Protein AF-A0A179D6C8-F1 (afdb_monomer_lite)

Secondary structure (DSSP, 8-state):
-------------THHHHTTS-S---------TT-EEEEEETTTTEEEEEETTEEEEEEE-B-BS-TTS---STTS-PPP-EEEEEEEEEEETTTEEEEEE--S-HHHHHHHHHTT-S-HHHHHHHHHHHHTT----STT----EEE-S--EEETTTEEEE--BSS-EE--HHHHHHHHHH--TT-EEEEE-TTS-HHHHHHTTS--EE-SSSEEEEEEEEEEGGGTEEEEEEEEEETTS-EEEEEEEEETTT--EEEEEEESS-SSS--TTSEEEESSTT-TTHHHHHHHHHHHHGGG-HHHHHHHHHHHHTTTTT---

InterPro domains:
  IPR005490 L,D-transpeptidase catalytic domain [PF03734] (35-190)
  IPR005490 L,D-transpeptidase catalytic domain [PS52029] (36-191)
  IPR005490 L,D-transpeptidase catalytic domain [cd16913] (37-191)
  IPR038063 L,D-transpeptidase catalytic domain-like [G3DSA:2.40.440.10] (35-202)
  IPR038063 L,D-transpeptidase catalytic domain-like [SSF141523] (34-191)

Organism: NCBI:txid999894

Radius of gyration: 20.94 Å; chains: 1; bounding box: 50×59×67 Å

Sequence (320 aa):
MLKIFKGFFRLFSLAGIIFLFLGGFSFPFQTRKDDKWIVIEKASKTLTLYQQGKEIASFPCSFGLNPLISKSKKGDLATPEGLYKVRYKRPSRKYYLFVGLDYPNLKDIRKAFWEGRLTEEEYQQYLEAYKAGRSLDGPLGNGIGIHGGGLYRKGKSRLVRNWTHGCIALADRDMESVYRFVEPGTPVLIYNRNRSFFEIMSELVVPDFLKEDGWQARLNLFLSEYQLDLKILLSAKRNGARAIEVVGIESFSGRPLFYVRDLNGNGALEPLDRFYSRLGGFPGGYPFLQRLVLDEVPKEVLNLIQKEDFRMALKDGAHY

Foldseek 3Di:
DDDDDDDDDDDDPCVVVVVQLPDDFDDPDQFDQLAKAWEAELAQQKIFIDGRLDTDDMFHKAFFQPSPDAQQWPQPSAAHAEKWWFLAKDQDPQFRIKTFILPPELQSLQVCVLLVVDDPVRSVVQVVCNVVSHHDCDGSGGRATETEPDFDADPPDRGDHHDGSHHIYGHNVVVVVVRVSDDGGHMYGYAYLPAQPLVNVSRHFRWDDDPAQKTKTWFWDQQPVQQKIKIKIWMDHNVQWIKIKIWIANSPPRHTAWIWIDRRSRQDQDPPIDIDGPPPPPDDPSVVVSCSCVVRCVSRVVVSVVVRVVVVVVPVPDDD

pLDDT: mean 81.78, std 19.47, range [26.88, 98.75]

Structure (mmCIF, N/CA/C/O backbone):
data_AF-A0A179D6C8-F1
#
_entry.id   AF-A0A179D6C8-F1
#
loop_
_atom_site.group_PDB
_atom_site.id
_atom_site.type_symbol
_atom_site.label_atom_id
_atom_site.label_alt_id
_atom_site.label_comp_id
_atom_site.label_asym_id
_atom_site.label_entity_id
_atom_site.label_seq_id
_atom_site.pdbx_PDB_ins_code
_atom_site.Cartn_x
_atom_site.Cartn_y
_atom_site.Cartn_z
_atom_site.occupancy
_atom_site.B_iso_or_equiv
_atom_site.auth_seq_id
_atom_site.auth_comp_id
_atom_site.auth_asym_id
_atom_site.auth_atom_id
_atom_site.pdbx_PDB_model_num
ATOM 1 N N . MET A 1 1 ? -33.290 -3.921 36.054 1.00 36.62 1 MET A N 1
ATOM 2 C CA . MET A 1 1 ? -32.034 -4.058 36.822 1.00 36.62 1 MET A CA 1
ATOM 3 C C . MET A 1 1 ? -31.258 -2.751 36.674 1.00 36.62 1 MET A C 1
ATOM 5 O O . MET A 1 1 ? -30.413 -2.603 35.805 1.00 36.62 1 MET A O 1
ATOM 9 N N . LEU A 1 2 ? -31.720 -1.745 37.419 1.00 34.75 2 LEU A N 1
ATOM 10 C CA . LEU A 1 2 ? -31.463 -0.316 37.243 1.00 34.75 2 LEU A CA 1
ATOM 11 C C . LEU A 1 2 ? -30.852 0.208 38.554 1.00 34.75 2 LEU A C 1
ATOM 13 O O . LEU A 1 2 ? -31.346 -0.167 39.615 1.00 34.75 2 LEU A O 1
ATOM 17 N N . LYS A 1 3 ? -29.879 1.124 38.445 1.00 32.78 3 LYS A N 1
ATOM 18 C CA . LYS A 1 3 ? -29.085 1.801 39.499 1.00 32.78 3 LYS A CA 1
ATOM 19 C C . LYS A 1 3 ? -27.856 1.025 39.993 1.00 32.78 3 LYS A C 1
ATOM 21 O O . LYS A 1 3 ? -27.987 -0.006 40.631 1.00 32.78 3 LYS A O 1
ATOM 26 N N . ILE A 1 4 ? -26.671 1.593 39.753 1.00 33.69 4 ILE A N 1
ATOM 27 C CA . ILE A 1 4 ? -25.753 2.213 40.734 1.00 33.69 4 ILE A CA 1
ATOM 28 C C . ILE A 1 4 ? -24.491 2.623 39.947 1.00 33.69 4 ILE A C 1
ATOM 30 O O . ILE A 1 4 ? -23.862 1.777 39.330 1.00 33.69 4 ILE A O 1
ATOM 34 N N . PHE A 1 5 ? -24.177 3.922 39.903 1.00 31.97 5 PHE A N 1
ATOM 35 C CA . PHE A 1 5 ? -22.866 4.505 40.246 1.00 31.97 5 PHE A CA 1
ATOM 36 C C . PHE A 1 5 ? -22.871 6.003 39.908 1.00 31.97 5 PHE A C 1
ATOM 38 O O . PHE A 1 5 ? -22.657 6.437 38.778 1.00 31.97 5 PHE A O 1
ATOM 45 N N . LYS A 1 6 ? -23.154 6.801 40.943 1.00 28.75 6 LYS A N 1
ATOM 46 C CA . LYS A 1 6 ? -22.733 8.198 41.036 1.00 28.75 6 LYS A CA 1
ATOM 47 C C . LYS A 1 6 ? -21.237 8.209 41.364 1.00 28.75 6 LYS A C 1
ATOM 49 O O . LYS A 1 6 ? -20.825 7.510 42.281 1.00 28.75 6 LYS A O 1
ATOM 54 N N . GLY A 1 7 ? -20.491 9.075 40.682 1.00 31.06 7 GLY A N 1
ATOM 55 C CA . GLY A 1 7 ? -19.217 9.615 41.159 1.00 31.06 7 GLY A CA 1
ATOM 56 C C . GLY A 1 7 ? -17.970 8.838 40.749 1.00 31.06 7 GLY A C 1
ATOM 57 O O . GLY A 1 7 ? -17.635 7.849 41.376 1.00 31.06 7 GLY A O 1
ATOM 58 N N . PHE A 1 8 ? -17.263 9.343 39.733 1.00 31.61 8 PHE A N 1
ATOM 59 C CA . PHE A 1 8 ? -15.832 9.685 39.802 1.00 31.61 8 PHE A CA 1
ATOM 60 C C . PHE A 1 8 ? -15.449 10.426 38.505 1.00 31.61 8 PHE A C 1
ATOM 62 O O . PHE A 1 8 ? -14.820 9.892 37.596 1.00 31.61 8 PHE A O 1
ATOM 69 N N . PHE A 1 9 ? -15.877 11.688 38.392 1.00 36.41 9 PHE A N 1
ATOM 70 C CA . PHE A 1 9 ? -15.303 12.624 37.425 1.00 36.41 9 PHE A CA 1
ATOM 71 C C . PHE A 1 9 ? -13.970 13.104 38.012 1.00 36.41 9 PHE A C 1
ATOM 73 O O . PHE A 1 9 ? -13.938 14.010 38.840 1.00 36.41 9 PHE A O 1
ATOM 80 N N . ARG A 1 10 ? -12.859 12.474 37.624 1.00 30.80 10 ARG A N 1
ATOM 81 C CA . ARG A 1 10 ? -11.549 13.129 37.698 1.00 30.80 10 ARG A CA 1
ATOM 82 C C . ARG A 1 10 ? -11.275 13.724 36.327 1.00 30.80 10 ARG A C 1
ATOM 84 O O . ARG A 1 10 ? -11.384 13.019 35.329 1.00 30.80 10 ARG A O 1
ATOM 91 N N . LEU A 1 11 ? -11.002 15.030 36.308 1.00 34.84 11 LEU A N 1
ATOM 92 C CA . LEU A 1 11 ? -10.638 15.812 35.131 1.00 34.84 11 LEU A CA 1
ATOM 93 C C . LEU A 1 11 ? -9.599 15.050 34.297 1.00 34.84 11 LEU A C 1
ATOM 95 O O . LEU A 1 11 ? -8.413 15.036 34.617 1.00 34.84 11 LEU A O 1
ATOM 99 N N . PHE A 1 12 ? -10.043 14.423 33.213 1.00 38.44 12 PHE A N 1
ATOM 100 C CA . PHE A 1 12 ? -9.147 14.043 32.135 1.00 38.44 12 PHE A CA 1
ATOM 101 C C . PHE A 1 12 ? -8.698 15.341 31.471 1.00 38.44 12 PHE A C 1
ATOM 103 O O . PHE A 1 12 ? -9.524 16.215 31.218 1.00 38.44 12 PHE A O 1
ATOM 110 N N . SER A 1 13 ? -7.401 15.493 31.210 1.00 37.12 13 SER A N 1
ATOM 111 C CA . SER A 1 13 ? -6.868 16.619 30.445 1.00 37.12 13 SER A CA 1
ATOM 112 C C . SER A 1 13 ? -7.566 16.666 29.076 1.00 37.12 13 SER A C 1
ATOM 114 O O . SER A 1 13 ? -7.188 15.943 28.152 1.00 37.12 13 SER A O 1
ATOM 116 N N . LEU A 1 14 ? -8.610 17.492 28.971 1.00 37.09 14 LEU A N 1
ATOM 117 C CA . LEU A 1 14 ? -9.513 17.636 27.824 1.00 37.09 14 LEU A CA 1
ATOM 118 C C . LEU A 1 14 ? -8.777 18.033 26.527 1.00 37.09 14 LEU A C 1
ATOM 120 O O . LEU A 1 14 ? -9.319 17.865 25.439 1.00 37.09 14 LEU A O 1
ATOM 124 N N . ALA A 1 15 ? -7.534 18.510 26.629 1.00 41.12 15 ALA A N 1
ATOM 125 C CA . ALA A 1 15 ? -6.744 19.035 25.519 1.00 41.12 15 ALA A CA 1
ATOM 126 C C . ALA A 1 15 ? -6.507 18.033 24.370 1.00 41.12 15 ALA A C 1
ATOM 128 O O . ALA A 1 15 ? -6.552 18.430 23.211 1.00 41.12 15 ALA A O 1
ATOM 129 N N . GLY A 1 16 ? -6.308 16.739 24.660 1.00 42.16 16 GLY A N 1
ATOM 130 C CA . GLY A 1 16 ? -6.098 15.723 23.613 1.00 42.16 16 GLY A CA 1
ATOM 131 C C . GLY A 1 16 ? -7.390 15.269 22.922 1.00 42.16 16 GLY A C 1
ATOM 132 O O . GLY A 1 16 ? -7.389 14.939 21.741 1.00 42.16 16 GLY A O 1
ATOM 133 N N . ILE A 1 17 ? -8.512 15.303 23.645 1.00 46.41 17 ILE A N 1
ATOM 134 C CA . ILE A 1 17 ? -9.814 14.839 23.151 1.00 46.41 17 ILE A CA 1
ATOM 135 C C . ILE A 1 17 ? -10.451 15.911 22.259 1.00 46.41 17 ILE A C 1
ATOM 137 O O . ILE A 1 17 ? -10.989 15.580 21.210 1.00 46.41 17 ILE A O 1
ATOM 141 N N . ILE A 1 18 ? -10.337 17.198 22.611 1.00 45.59 18 ILE A N 1
ATOM 142 C CA . ILE A 1 18 ? -11.003 18.301 21.892 1.00 45.59 18 ILE A CA 1
ATOM 143 C C . ILE A 1 18 ? -10.597 18.383 20.406 1.00 45.59 18 ILE A C 1
ATOM 145 O O . ILE A 1 18 ? -11.435 18.698 19.562 1.00 45.59 18 ILE A O 1
ATOM 149 N N . PHE A 1 19 ? -9.357 18.036 20.043 1.00 47.12 19 PHE A N 1
ATOM 150 C CA . PHE A 1 19 ? -8.857 18.222 18.672 1.00 47.12 19 PHE A CA 1
ATOM 151 C C . PHE A 1 19 ? -9.398 17.208 17.638 1.00 47.12 19 PHE A C 1
ATOM 153 O O . PHE A 1 19 ? -9.286 17.447 16.437 1.00 47.12 19 PHE A O 1
ATOM 160 N N . LEU A 1 20 ? -10.012 16.096 18.070 1.00 49.97 20 LEU A N 1
ATOM 161 C CA . LEU A 1 20 ? -10.572 15.052 17.187 1.00 49.97 20 LEU A CA 1
ATOM 162 C C . LEU A 1 20 ? -12.087 15.202 16.917 1.00 49.97 20 LEU A C 1
ATOM 164 O O . LEU A 1 20 ? -12.621 14.563 16.001 1.00 49.97 20 LEU A O 1
ATOM 168 N N . PHE A 1 21 ? -12.795 16.056 17.667 1.00 48.59 21 PHE A N 1
ATOM 169 C CA . PHE A 1 21 ? -14.263 16.175 17.594 1.00 48.59 21 PHE A CA 1
ATOM 170 C C . PHE A 1 21 ? -14.788 17.200 16.583 1.00 48.59 21 PHE A C 1
ATOM 172 O O . PHE A 1 21 ? -15.972 17.169 16.256 1.00 48.59 21 PHE A O 1
ATOM 179 N N . LEU A 1 22 ? -13.934 18.050 16.012 1.00 45.59 22 LEU A N 1
ATOM 180 C CA . LEU A 1 22 ? -14.330 19.007 14.975 1.00 45.59 22 LEU A CA 1
ATOM 181 C C . LEU A 1 22 ? -14.255 18.349 13.588 1.00 45.59 22 LEU A C 1
ATOM 183 O O . LEU A 1 22 ? -13.307 18.543 12.835 1.00 45.59 22 LEU A O 1
ATOM 187 N N . GLY A 1 23 ? -15.228 17.501 13.257 1.00 48.47 23 GLY A N 1
ATOM 188 C CA . GLY A 1 23 ? -15.348 16.917 11.918 1.00 48.47 23 GLY A CA 1
ATOM 189 C C . GLY A 1 23 ? -16.621 16.094 11.801 1.00 48.47 23 GLY A C 1
ATOM 190 O O . GLY A 1 23 ? -16.742 15.106 12.528 1.00 48.47 23 GLY A O 1
ATOM 191 N N . GLY A 1 24 ? -17.537 16.573 10.948 1.00 52.19 24 GLY A N 1
ATOM 192 C CA . GLY A 1 24 ? -18.947 16.189 10.841 1.00 52.19 24 GLY A CA 1
ATOM 193 C C . GLY A 1 24 ? -19.235 14.737 10.461 1.00 52.19 24 GLY A C 1
ATOM 194 O O . GLY A 1 24 ? -18.328 13.940 10.236 1.00 52.19 24 GLY A O 1
ATOM 195 N N . PHE A 1 25 ? -20.531 14.419 10.433 1.00 47.44 25 PHE A N 1
ATOM 196 C CA . PHE A 1 25 ? -21.074 13.107 10.089 1.00 47.44 25 PHE A CA 1
ATOM 197 C C . PHE A 1 25 ? -20.489 12.597 8.764 1.00 47.44 25 PHE A C 1
ATOM 199 O O . PHE A 1 25 ? -20.624 13.256 7.731 1.00 47.44 25 PHE A O 1
ATOM 206 N N . SER A 1 26 ? -19.846 11.425 8.785 1.00 50.59 26 SER A N 1
ATOM 207 C CA . SER A 1 26 ? -19.554 10.695 7.553 1.00 50.59 26 SER A CA 1
ATOM 208 C C . SER A 1 26 ? -20.856 10.051 7.094 1.00 50.59 26 SER A C 1
ATOM 210 O O . SER A 1 26 ? -21.403 9.189 7.777 1.00 50.59 26 SER A O 1
ATOM 212 N N . PHE A 1 27 ? -21.366 10.460 5.937 1.00 51.31 27 PHE A N 1
ATOM 213 C CA . PHE A 1 27 ? -22.390 9.667 5.268 1.00 51.31 27 PHE A CA 1
ATOM 214 C C . PHE A 1 27 ? -21.744 8.393 4.709 1.00 51.31 27 PHE A C 1
ATOM 216 O O . PHE A 1 27 ? -20.600 8.463 4.242 1.00 51.31 27 PHE A O 1
ATOM 223 N N . PRO A 1 28 ? -22.442 7.242 4.744 1.00 52.50 28 PRO A N 1
ATOM 224 C CA . PRO A 1 28 ? -21.963 6.041 4.083 1.00 52.50 28 PRO A CA 1
ATOM 225 C C . PRO A 1 28 ? -21.741 6.358 2.609 1.00 52.50 28 PRO A C 1
ATOM 227 O O . PRO A 1 28 ? -22.639 6.854 1.924 1.00 52.50 28 PRO A O 1
ATOM 230 N N . PHE A 1 29 ? -20.527 6.111 2.128 1.00 55.16 29 PHE A N 1
ATOM 231 C CA . PHE A 1 29 ? -20.244 6.265 0.716 1.00 55.16 29 PHE A CA 1
ATOM 232 C C . PHE A 1 29 ? -21.043 5.219 -0.051 1.00 55.16 29 PHE A C 1
ATOM 234 O O . PHE A 1 29 ? -20.842 4.013 0.097 1.00 55.16 29 PHE A O 1
ATOM 241 N N . GLN A 1 30 ? -21.978 5.686 -0.868 1.00 58.12 30 GLN A N 1
ATOM 242 C CA . GLN A 1 30 ? -22.716 4.800 -1.743 1.00 58.12 30 GLN A CA 1
ATOM 243 C C . GLN A 1 30 ? -21.864 4.549 -2.984 1.00 58.12 30 GLN A C 1
ATOM 245 O O . GLN A 1 30 ? -21.760 5.412 -3.860 1.00 58.12 30 GLN A O 1
ATOM 250 N N . THR A 1 31 ? -21.235 3.374 -3.032 1.00 59.16 31 THR A N 1
ATOM 251 C CA . THR A 1 31 ? -20.472 2.953 -4.209 1.00 59.16 31 THR A CA 1
ATOM 252 C C . THR A 1 31 ? -21.366 2.992 -5.449 1.00 59.16 31 THR A C 1
ATOM 254 O O . THR A 1 31 ? -22.531 2.580 -5.433 1.00 59.16 31 THR A O 1
ATOM 257 N N . ARG A 1 32 ? -20.840 3.541 -6.543 1.00 65.88 32 ARG A N 1
ATOM 258 C CA . ARG A 1 32 ? -21.515 3.559 -7.842 1.00 65.88 32 ARG A CA 1
ATOM 259 C C . ARG A 1 32 ? -21.398 2.189 -8.497 1.00 65.88 32 ARG A C 1
ATOM 261 O O . ARG A 1 32 ? -20.496 1.407 -8.212 1.00 65.88 32 ARG A O 1
ATOM 268 N N . LYS A 1 33 ? -22.291 1.905 -9.446 1.00 60.38 33 LYS A N 1
ATOM 269 C CA . LYS A 1 33 ? -22.332 0.612 -10.147 1.00 60.38 33 LYS A CA 1
ATOM 270 C C . LYS A 1 33 ? -20.992 0.238 -10.811 1.00 60.38 33 LYS A C 1
ATOM 272 O O . LYS A 1 33 ? -20.649 -0.943 -10.881 1.00 60.38 33 LYS A O 1
ATOM 277 N N . ASP A 1 34 ? -20.229 1.232 -11.251 1.00 76.06 34 ASP A N 1
ATOM 278 C CA . ASP A 1 34 ? -18.970 1.044 -11.976 1.00 76.06 34 ASP A CA 1
ATOM 279 C C . ASP A 1 34 ? -17.720 1.192 -11.098 1.00 76.06 34 ASP A C 1
ATOM 281 O O . ASP A 1 34 ? -16.602 1.128 -11.610 1.00 76.06 34 ASP A O 1
ATOM 285 N N . ASP A 1 35 ? -17.895 1.341 -9.782 1.00 86.88 35 ASP A N 1
ATOM 286 C CA . ASP A 1 35 ? -16.800 1.457 -8.826 1.00 86.88 35 ASP A CA 1
ATOM 287 C C . ASP A 1 35 ? -16.011 0.150 -8.747 1.00 86.88 35 ASP A C 1
ATOM 289 O O . ASP A 1 35 ? -16.539 -0.900 -8.368 1.00 86.88 35 ASP A O 1
ATOM 293 N N . LYS A 1 36 ? -14.731 0.234 -9.119 1.00 93.00 36 LYS A N 1
ATOM 294 C CA . LYS A 1 36 ? -13.799 -0.889 -9.227 1.00 93.00 36 LYS A CA 1
ATOM 295 C C . LYS A 1 36 ? -12.453 -0.516 -8.633 1.00 93.00 36 LYS A C 1
ATOM 297 O O . LYS A 1 36 ? -11.976 0.597 -8.850 1.00 93.00 36 LYS A O 1
ATOM 302 N N . TRP A 1 37 ? -11.813 -1.454 -7.950 1.00 96.56 37 TRP A N 1
ATOM 303 C CA . TRP A 1 37 ? -10.443 -1.301 -7.465 1.00 96.56 37 TRP A CA 1
ATOM 304 C C . TRP A 1 37 ? -9.754 -2.656 -7.318 1.00 96.56 37 TRP A C 1
ATOM 306 O O . TRP A 1 37 ? -10.372 -3.719 -7.402 1.00 96.56 37 TRP A O 1
ATOM 316 N N . ILE A 1 38 ? -8.442 -2.604 -7.120 1.00 98.06 38 ILE A N 1
ATOM 317 C CA . ILE A 1 38 ? -7.605 -3.763 -6.833 1.00 98.06 38 ILE A CA 1
ATOM 318 C C . ILE A 1 38 ? -7.113 -3.678 -5.393 1.00 98.06 38 ILE A C 1
ATOM 320 O O . ILE A 1 38 ? -6.730 -2.608 -4.919 1.00 98.06 38 ILE A O 1
ATOM 324 N N . VAL A 1 39 ? -7.054 -4.826 -4.726 1.00 98.12 39 VAL A N 1
ATOM 325 C CA . VAL A 1 39 ? -6.356 -4.995 -3.453 1.00 98.12 39 VAL A CA 1
ATOM 326 C C . VAL A 1 39 ? -5.264 -6.043 -3.624 1.00 98.12 39 VAL A C 1
ATOM 328 O O . VAL A 1 39 ? -5.512 -7.129 -4.134 1.00 98.12 39 VAL A O 1
ATOM 331 N N . ILE A 1 40 ? -4.045 -5.726 -3.204 1.00 98.06 40 ILE A N 1
ATOM 332 C CA . ILE A 1 40 ? -2.890 -6.623 -3.234 1.00 98.06 40 ILE A CA 1
ATOM 333 C C . ILE A 1 40 ? -2.379 -6.790 -1.805 1.00 98.06 40 ILE A C 1
ATOM 335 O O . ILE A 1 40 ? -1.873 -5.844 -1.198 1.00 98.06 40 ILE A O 1
ATOM 339 N N . GLU A 1 41 ? -2.473 -8.007 -1.279 1.00 96.00 41 GLU A N 1
ATOM 340 C CA . GLU A 1 41 ? -1.970 -8.353 0.049 1.00 96.00 41 GLU A CA 1
ATOM 341 C C . GLU A 1 41 ? -0.663 -9.146 -0.075 1.00 96.00 41 GLU A C 1
ATOM 343 O O . GLU A 1 41 ? -0.620 -10.295 -0.530 1.00 96.00 41 GLU A O 1
ATOM 348 N N . LYS A 1 42 ? 0.440 -8.527 0.359 1.00 95.81 42 LYS A N 1
ATOM 349 C CA . LYS A 1 42 ? 1.789 -9.095 0.228 1.00 95.81 42 LYS A CA 1
ATOM 350 C C . LYS A 1 42 ? 2.002 -10.352 1.068 1.00 95.81 42 LYS A C 1
ATOM 352 O O . LYS A 1 42 ? 2.724 -11.253 0.641 1.00 95.81 42 LYS A O 1
ATOM 357 N N . ALA A 1 43 ? 1.379 -10.412 2.245 1.00 93.00 43 ALA A N 1
ATOM 358 C CA . ALA A 1 43 ? 1.507 -11.532 3.174 1.00 93.00 43 ALA A CA 1
ATOM 359 C C . ALA A 1 43 ? 0.889 -12.819 2.604 1.00 93.00 43 ALA A C 1
ATOM 361 O O . ALA A 1 43 ? 1.537 -13.866 2.612 1.00 93.00 43 ALA A O 1
ATOM 362 N N . SER A 1 44 ? -0.328 -12.725 2.060 1.00 92.75 44 SER A N 1
ATOM 363 C CA . SER A 1 44 ? -1.037 -13.860 1.458 1.00 92.75 44 SER A CA 1
ATOM 364 C C . SER A 1 44 ? -0.640 -14.127 0.003 1.00 92.75 44 SER A C 1
ATOM 366 O O . SER A 1 44 ? -0.946 -15.199 -0.512 1.00 92.75 44 SER A O 1
ATOM 368 N N . LYS A 1 45 ? 0.105 -13.210 -0.638 1.00 94.62 45 LYS A N 1
ATOM 369 C CA . LYS A 1 45 ? 0.516 -13.293 -2.053 1.00 94.62 45 LYS A CA 1
ATOM 370 C C . LYS A 1 45 ? -0.680 -13.320 -2.996 1.00 94.62 45 LYS A C 1
ATOM 372 O O . LYS A 1 45 ? -0.727 -14.116 -3.934 1.00 94.62 45 LYS A O 1
ATOM 377 N N . THR A 1 46 ? -1.612 -12.408 -2.742 1.00 95.38 46 THR A N 1
ATOM 378 C CA . THR A 1 46 ? -2.913 -12.374 -3.404 1.00 95.38 46 THR A CA 1
ATOM 379 C C . THR A 1 46 ? -3.173 -11.007 -4.020 1.00 95.38 46 THR A C 1
ATOM 381 O O . THR A 1 46 ? -2.892 -9.977 -3.406 1.00 95.38 46 THR A O 1
ATOM 384 N N . LEU A 1 47 ? -3.710 -11.004 -5.238 1.00 98.06 47 LEU A N 1
ATOM 385 C CA . LEU A 1 47 ? -4.326 -9.856 -5.891 1.00 98.06 47 LEU A CA 1
ATOM 386 C C . LEU A 1 47 ? -5.822 -10.136 -6.037 1.00 98.06 47 LEU A C 1
ATOM 388 O O . LEU A 1 47 ? -6.200 -11.092 -6.709 1.00 98.06 47 LEU A O 1
ATOM 392 N N . THR A 1 48 ? -6.652 -9.271 -5.470 1.00 98.38 48 THR A N 1
ATOM 393 C CA . THR A 1 48 ? -8.111 -9.377 -5.474 1.00 98.38 48 THR A CA 1
ATOM 394 C C . THR A 1 48 ? -8.728 -8.206 -6.235 1.00 98.38 48 THR A C 1
ATOM 396 O O . THR A 1 48 ? -8.344 -7.049 -6.045 1.00 98.38 48 THR A O 1
ATOM 399 N N . LEU A 1 49 ? -9.689 -8.504 -7.107 1.00 97.81 49 LEU A N 1
ATOM 400 C CA . LEU A 1 49 ? -10.503 -7.531 -7.829 1.00 97.81 49 LEU A CA 1
ATOM 401 C C . LEU A 1 49 ? -11.786 -7.266 -7.046 1.00 97.81 49 LEU A C 1
ATOM 403 O O . LEU A 1 49 ? -12.522 -8.207 -6.744 1.00 97.81 49 LEU A O 1
ATOM 407 N N . TYR A 1 50 ? -12.075 -5.998 -6.774 1.00 95.31 50 TYR A N 1
ATOM 408 C CA . TYR A 1 50 ? -13.289 -5.576 -6.085 1.00 95.31 50 TYR A CA 1
ATOM 409 C C . TYR A 1 50 ? -14.158 -4.700 -6.975 1.00 95.31 50 TYR A C 1
ATOM 411 O O . TYR A 1 50 ? -13.660 -3.767 -7.605 1.00 95.31 50 TYR A O 1
ATOM 419 N N . GLN A 1 51 ? -15.463 -4.961 -6.977 1.00 91.88 51 GLN A N 1
ATOM 420 C CA . GLN A 1 51 ? -16.471 -4.117 -7.613 1.00 91.88 51 GLN A CA 1
ATOM 421 C C . GLN A 1 51 ? -17.657 -3.946 -6.663 1.00 91.88 51 GLN A C 1
ATOM 423 O O . GLN A 1 51 ? -18.151 -4.932 -6.120 1.00 91.88 51 GLN A O 1
ATOM 428 N N . GLN A 1 52 ? -18.120 -2.707 -6.459 1.00 87.12 52 GLN A N 1
ATOM 429 C CA . GLN A 1 52 ? -19.240 -2.396 -5.546 1.00 87.12 52 GLN A CA 1
ATOM 430 C C . GLN A 1 52 ? -19.065 -3.001 -4.133 1.00 87.12 52 GLN A C 1
ATOM 432 O O . GLN A 1 52 ? -19.992 -3.579 -3.568 1.00 87.12 52 GLN A O 1
ATOM 437 N N . GLY A 1 53 ? -17.845 -2.958 -3.590 1.00 84.31 53 GLY A N 1
ATOM 438 C CA . GLY A 1 53 ? -17.525 -3.497 -2.258 1.00 84.31 53 GLY A CA 1
ATOM 439 C C . GLY A 1 53 ? -17.411 -5.024 -2.192 1.00 84.31 53 GLY A C 1
ATOM 440 O O . GLY A 1 53 ? -17.069 -5.566 -1.144 1.00 84.31 53 GLY A O 1
ATOM 441 N N . LYS A 1 54 ? -17.651 -5.735 -3.300 1.00 89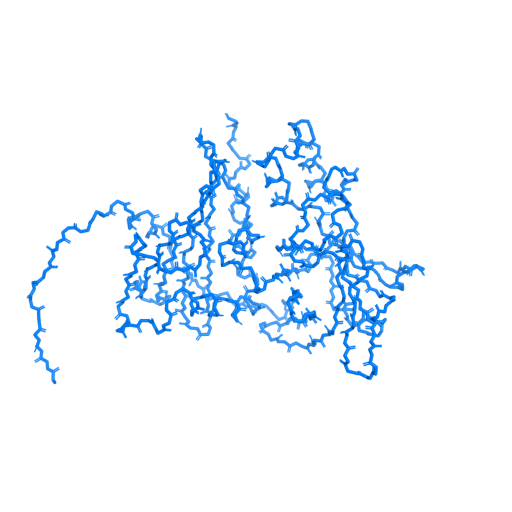.31 54 LYS A N 1
ATOM 442 C CA . LYS A 1 54 ? -17.606 -7.200 -3.366 1.00 89.31 54 LYS A CA 1
ATOM 443 C C . LYS A 1 54 ? -16.355 -7.686 -4.073 1.00 89.31 54 LYS A C 1
ATOM 445 O O . LYS A 1 54 ? -15.955 -7.128 -5.091 1.00 89.31 54 LYS A O 1
ATOM 450 N N . GLU A 1 55 ? -15.788 -8.769 -3.561 1.00 94.56 55 GLU A N 1
ATOM 451 C CA . GLU A 1 55 ? -14.756 -9.526 -4.260 1.00 94.56 55 GLU A CA 1
ATOM 452 C C . GLU A 1 55 ? -15.358 -10.208 -5.498 1.00 94.56 55 GLU A C 1
ATOM 454 O O . GLU A 1 55 ? -16.359 -10.917 -5.407 1.00 94.56 55 GLU A O 1
ATOM 459 N N . ILE A 1 56 ? -14.747 -9.974 -6.660 1.00 96.31 56 ILE A N 1
ATOM 460 C CA . ILE A 1 56 ? -15.184 -10.523 -7.952 1.00 96.31 56 ILE A CA 1
ATOM 461 C C . ILE A 1 56 ? -14.263 -11.652 -8.416 1.00 96.31 56 ILE A C 1
ATOM 463 O O . ILE A 1 56 ? -14.719 -12.618 -9.024 1.00 96.31 56 ILE A O 1
ATOM 467 N N . ALA A 1 57 ? -12.962 -11.525 -8.154 1.00 96.81 57 ALA A N 1
ATOM 468 C CA . ALA A 1 57 ? -11.971 -12.547 -8.461 1.00 96.81 57 ALA A CA 1
ATOM 469 C C . ALA A 1 57 ? -10.708 -12.341 -7.623 1.00 96.81 57 ALA A C 1
ATOM 471 O O . ALA A 1 57 ? -10.376 -11.212 -7.263 1.00 96.81 57 ALA A O 1
ATOM 472 N N . SER A 1 58 ? -9.971 -13.422 -7.389 1.00 97.12 58 SER A N 1
ATOM 473 C CA . SER A 1 58 ? -8.725 -13.409 -6.634 1.00 97.12 58 SER A CA 1
ATOM 474 C C . SER A 1 58 ? -7.690 -14.314 -7.290 1.00 97.12 58 SER A C 1
ATOM 476 O O . SER A 1 58 ? -8.004 -15.411 -7.759 1.00 97.12 58 SER A O 1
ATOM 478 N N . PHE A 1 59 ? -6.453 -13.827 -7.360 1.00 95.50 59 PHE A N 1
ATOM 479 C CA . PHE A 1 59 ? -5.361 -14.464 -8.078 1.00 95.50 59 PHE A CA 1
ATOM 480 C C . PHE A 1 59 ? -4.090 -14.491 -7.229 1.00 95.50 59 PHE A C 1
ATOM 482 O O . PHE A 1 59 ? -3.740 -13.487 -6.602 1.00 95.50 59 PHE A O 1
ATOM 489 N N . PRO A 1 60 ? -3.330 -15.596 -7.245 1.00 94.88 60 PRO A N 1
ATOM 490 C CA . PRO A 1 60 ? -2.004 -15.607 -6.650 1.00 94.88 60 PRO A CA 1
ATOM 491 C C . PRO A 1 60 ? -1.053 -14.699 -7.442 1.00 94.88 60 PRO A C 1
ATOM 493 O O . PRO A 1 60 ? -1.064 -14.687 -8.673 1.00 94.88 60 PRO A O 1
ATOM 496 N N . CYS A 1 61 ? -0.175 -13.983 -6.745 1.00 95.44 61 CYS A N 1
ATOM 497 C CA . CYS A 1 61 ? 0.784 -13.068 -7.354 1.00 95.44 61 CYS A CA 1
ATOM 498 C C . CYS A 1 61 ? 2.178 -13.164 -6.708 1.00 95.44 61 CYS A C 1
ATOM 500 O O . CYS A 1 61 ? 2.346 -13.602 -5.572 1.00 95.44 61 CYS A O 1
ATOM 502 N N . SER A 1 62 ? 3.217 -12.801 -7.462 1.00 96.06 62 SER A N 1
ATOM 503 C CA . SER A 1 62 ? 4.601 -12.713 -6.977 1.00 96.06 62 SER A CA 1
ATOM 504 C C . SER A 1 62 ? 5.042 -11.261 -6.868 1.00 96.06 62 SER A C 1
ATOM 506 O O . SER A 1 62 ? 4.616 -10.423 -7.655 1.00 96.06 62 SER A O 1
ATOM 508 N N . PHE A 1 63 ? 5.949 -10.982 -5.937 1.00 96.75 63 PHE A N 1
ATOM 509 C CA . PHE A 1 63 ? 6.445 -9.630 -5.675 1.00 96.75 63 PHE A CA 1
ATOM 510 C C . PHE A 1 63 ? 7.927 -9.477 -6.004 1.00 96.75 63 PHE A C 1
ATOM 512 O O . PHE A 1 63 ? 8.578 -10.396 -6.525 1.00 96.75 63 PHE A O 1
ATOM 519 N N . GLY A 1 64 ? 8.447 -8.309 -5.630 1.00 96.06 64 GLY A N 1
ATOM 520 C CA . GLY A 1 64 ? 9.868 -8.058 -5.494 1.00 96.06 64 GLY A CA 1
ATOM 521 C C . GLY A 1 64 ? 10.574 -9.085 -4.600 1.00 96.06 64 GLY A C 1
ATOM 522 O O . GLY A 1 64 ? 9.980 -9.657 -3.679 1.00 96.06 64 GLY A O 1
ATOM 523 N N . LEU A 1 65 ? 11.857 -9.327 -4.878 1.00 95.56 65 LEU A N 1
ATOM 524 C CA . LEU A 1 65 ? 12.709 -10.247 -4.115 1.00 95.56 65 LEU A CA 1
ATOM 525 C C . LEU A 1 65 ? 12.862 -9.869 -2.632 1.00 95.56 65 LEU A C 1
ATOM 527 O O . LEU A 1 65 ? 13.187 -10.744 -1.833 1.00 95.56 65 LEU A O 1
ATOM 531 N N . ASN A 1 66 ? 12.571 -8.621 -2.255 1.00 94.81 66 ASN A N 1
ATOM 532 C CA . ASN A 1 66 ? 12.519 -8.164 -0.870 1.00 94.81 66 ASN A CA 1
ATOM 533 C C . ASN A 1 66 ? 11.064 -7.884 -0.428 1.00 94.81 66 ASN A C 1
ATOM 535 O O . ASN A 1 66 ? 10.609 -6.740 -0.457 1.00 94.81 66 ASN A O 1
ATOM 539 N N . PRO A 1 67 ? 10.285 -8.917 -0.050 1.00 90.12 67 PRO A N 1
ATOM 540 C CA . PRO A 1 67 ? 8.855 -8.763 0.224 1.00 90.12 67 PRO A CA 1
ATOM 541 C C . PRO A 1 67 ? 8.535 -8.155 1.592 1.00 90.12 67 PRO A C 1
ATOM 543 O O . PRO A 1 67 ? 7.388 -7.776 1.815 1.00 90.12 67 PRO A O 1
ATOM 546 N N . LEU A 1 68 ? 9.505 -8.103 2.509 1.00 90.12 68 LEU A N 1
ATOM 547 C CA . LEU A 1 68 ? 9.268 -7.707 3.899 1.00 90.12 68 LEU A CA 1
ATOM 548 C C . LEU A 1 68 ? 9.143 -6.193 4.071 1.00 90.12 68 LEU A C 1
ATOM 550 O O . LEU A 1 68 ? 8.473 -5.747 4.995 1.00 90.12 68 LEU A O 1
ATOM 554 N N . ILE A 1 69 ? 9.753 -5.416 3.175 1.00 93.56 69 ILE A N 1
ATOM 555 C CA . ILE A 1 69 ? 9.747 -3.953 3.235 1.00 93.56 69 ILE A CA 1
ATOM 556 C C . ILE A 1 69 ? 8.867 -3.355 2.134 1.00 93.56 69 ILE A C 1
ATOM 558 O O . ILE A 1 69 ? 8.625 -3.985 1.098 1.00 93.56 69 ILE A O 1
ATOM 562 N N . SER A 1 70 ? 8.409 -2.122 2.351 1.00 96.94 70 SER A N 1
ATOM 563 C CA . SER A 1 70 ? 7.854 -1.276 1.291 1.00 96.94 70 SER A CA 1
ATOM 564 C C . SER A 1 70 ? 8.984 -0.676 0.455 1.00 96.94 70 SER A C 1
ATOM 566 O O . SER A 1 70 ? 10.057 -0.357 0.975 1.00 96.94 70 SER A O 1
ATOM 568 N N . LYS A 1 71 ? 8.732 -0.518 -0.844 1.00 97.81 71 LYS A N 1
ATOM 569 C CA . LYS A 1 71 ? 9.673 0.106 -1.769 1.00 97.81 71 LYS A CA 1
ATOM 570 C C . LYS A 1 71 ? 9.940 1.560 -1.389 1.00 97.81 71 LYS A C 1
ATOM 572 O O . LYS A 1 71 ? 9.024 2.376 -1.377 1.00 97.81 71 LYS A O 1
ATOM 577 N N . SER A 1 72 ? 11.203 1.895 -1.164 1.00 95.44 72 SER A N 1
ATOM 578 C CA . SER A 1 72 ? 11.646 3.249 -0.825 1.00 95.44 72 SER A CA 1
ATOM 579 C C . SER A 1 72 ? 12.742 3.773 -1.750 1.00 95.44 72 SER A C 1
ATOM 581 O O . SER A 1 72 ? 12.929 4.983 -1.820 1.00 95.44 72 SER A O 1
ATOM 583 N N . LYS A 1 73 ? 13.457 2.919 -2.492 1.00 96.25 73 LYS A N 1
ATOM 584 C CA . LYS A 1 73 ? 14.528 3.377 -3.390 1.00 96.25 73 LYS A CA 1
ATOM 585 C C . LYS A 1 73 ? 14.733 2.489 -4.610 1.00 96.25 73 LYS A C 1
ATOM 587 O O . LYS A 1 73 ? 14.333 1.325 -4.658 1.00 96.25 73 LYS A O 1
ATOM 592 N N . LYS A 1 74 ? 15.415 3.011 -5.624 1.00 97.00 74 LYS A N 1
ATOM 593 C CA . LYS A 1 74 ? 15.880 2.227 -6.771 1.00 97.00 74 LYS A CA 1
ATOM 594 C C . LYS A 1 74 ? 16.780 1.084 -6.280 1.00 97.00 74 LYS A C 1
ATOM 596 O O . LYS A 1 74 ? 17.642 1.278 -5.429 1.00 97.00 74 LYS A O 1
ATOM 601 N N . GLY A 1 75 ? 16.550 -0.122 -6.800 1.00 96.50 75 GLY A N 1
ATOM 602 C CA . GLY A 1 75 ? 17.369 -1.301 -6.486 1.00 96.50 75 GLY A CA 1
ATOM 603 C C . GLY A 1 75 ? 17.095 -2.000 -5.146 1.00 96.50 75 GLY A C 1
ATOM 604 O O . GLY A 1 75 ? 17.754 -2.991 -4.866 1.00 96.50 75 GLY A O 1
ATOM 605 N N . ASP A 1 76 ? 16.120 -1.567 -4.340 1.00 97.31 76 ASP A N 1
ATOM 606 C CA . ASP A 1 76 ? 15.747 -2.262 -3.087 1.00 97.31 76 ASP A CA 1
ATOM 607 C C . ASP A 1 76 ? 15.013 -3.602 -3.285 1.00 97.31 76 ASP A C 1
ATOM 609 O O . ASP A 1 76 ? 14.789 -4.340 -2.323 1.00 97.31 76 ASP A O 1
ATOM 613 N N . LEU A 1 77 ? 14.650 -3.913 -4.536 1.00 97.38 77 LEU A N 1
ATOM 614 C CA . LEU A 1 77 ? 13.924 -5.111 -4.956 1.00 97.38 77 LEU A CA 1
ATOM 615 C C . LEU A 1 77 ? 12.589 -5.306 -4.224 1.00 97.38 77 LEU A C 1
ATOM 617 O O . LEU A 1 77 ? 12.100 -6.432 -4.132 1.00 97.38 77 LEU A O 1
ATOM 621 N N . ALA A 1 78 ? 12.000 -4.233 -3.702 1.00 97.81 78 ALA A N 1
ATOM 622 C CA . ALA A 1 78 ? 10.757 -4.273 -2.952 1.00 97.81 78 ALA A CA 1
ATOM 623 C C . ALA A 1 78 ? 9.569 -3.835 -3.815 1.00 97.81 78 ALA A C 1
ATOM 625 O O . ALA A 1 78 ? 9.696 -3.023 -4.734 1.00 97.81 78 ALA A O 1
ATOM 626 N N . THR A 1 79 ? 8.393 -4.381 -3.509 1.00 98.31 79 THR A N 1
ATOM 627 C CA . THR A 1 79 ? 7.116 -3.896 -4.049 1.00 98.31 79 THR A CA 1
ATOM 628 C C . THR A 1 79 ? 6.571 -2.815 -3.113 1.00 98.31 79 THR A C 1
ATOM 630 O O . THR A 1 79 ? 6.527 -3.066 -1.899 1.00 98.31 79 THR A O 1
ATOM 633 N N . PRO A 1 80 ? 6.185 -1.631 -3.632 1.00 98.25 80 PRO A N 1
ATOM 634 C CA . PRO A 1 80 ? 5.661 -0.549 -2.807 1.00 98.25 80 PRO A CA 1
ATOM 635 C C . PRO A 1 80 ? 4.380 -0.959 -2.089 1.00 98.25 80 PRO A C 1
ATOM 637 O O . PRO A 1 80 ? 3.601 -1.759 -2.597 1.00 98.25 80 PRO A O 1
ATOM 640 N N . GLU A 1 81 ? 4.171 -0.389 -0.913 1.00 98.12 81 GLU A N 1
ATOM 641 C CA . GLU A 1 81 ? 2.925 -0.456 -0.151 1.00 98.12 81 GLU A CA 1
ATOM 642 C C . GLU A 1 81 ? 2.292 0.934 -0.141 1.00 98.12 81 GLU A C 1
ATOM 644 O O . GLU A 1 81 ? 3.006 1.933 -0.144 1.00 98.12 81 GLU A O 1
ATOM 649 N N . GLY A 1 82 ? 0.968 1.011 -0.153 1.00 95.69 82 GLY A N 1
ATOM 650 C CA . GLY A 1 82 ? 0.219 2.258 -0.179 1.00 95.69 82 GLY A CA 1
ATOM 651 C C . GLY A 1 82 ? -0.956 2.224 -1.146 1.00 95.69 82 GLY A C 1
ATOM 652 O O . GLY A 1 82 ? -1.316 1.176 -1.690 1.00 95.69 82 GLY A O 1
ATOM 653 N N . LEU A 1 83 ? -1.552 3.394 -1.346 1.00 95.19 83 LEU A N 1
ATOM 654 C CA . LEU A 1 83 ? -2.647 3.602 -2.282 1.00 95.19 83 LEU A CA 1
ATOM 655 C C . LEU A 1 83 ? -2.111 4.181 -3.590 1.00 95.19 83 LEU A C 1
ATOM 657 O O . LEU A 1 83 ? -1.541 5.268 -3.603 1.00 95.19 83 LEU A O 1
ATOM 661 N N . TYR A 1 84 ? -2.296 3.443 -4.676 1.00 96.50 84 TYR A N 1
ATOM 662 C CA . TYR A 1 84 ? -1.840 3.784 -6.019 1.00 96.50 84 TYR A CA 1
ATOM 663 C C . TYR A 1 84 ? -3.022 3.852 -6.985 1.00 96.50 84 TYR A C 1
ATOM 665 O O . TYR A 1 84 ? -4.136 3.426 -6.675 1.00 96.50 84 TYR A O 1
ATOM 673 N N . LYS A 1 85 ? -2.774 4.362 -8.186 1.00 96.12 85 LYS A N 1
ATOM 674 C CA . LYS A 1 85 ? -3.716 4.356 -9.305 1.00 96.12 85 LYS A CA 1
ATOM 675 C C . LYS A 1 85 ? -3.065 3.705 -10.517 1.00 96.12 85 LYS A C 1
ATOM 677 O O . LYS A 1 85 ? -1.866 3.854 -10.770 1.00 96.12 85 LYS A O 1
ATOM 682 N N . VAL A 1 86 ? -3.866 2.991 -11.302 1.00 97.56 86 VAL A N 1
ATOM 683 C CA . VAL A 1 86 ? -3.455 2.557 -12.638 1.00 97.56 86 VAL A CA 1
ATOM 684 C C . VAL A 1 86 ? -3.210 3.801 -13.480 1.00 97.56 86 VAL A C 1
ATOM 686 O O . VAL A 1 86 ? -4.103 4.619 -13.668 1.00 97.56 86 VAL A O 1
ATOM 689 N N . ARG A 1 87 ? -1.998 3.954 -14.002 1.00 96.06 87 ARG A N 1
ATOM 690 C CA . ARG A 1 87 ? -1.634 5.084 -14.859 1.00 96.06 87 ARG A CA 1
ATOM 691 C C . ARG A 1 87 ? -1.874 4.780 -16.330 1.00 96.06 87 ARG A C 1
ATOM 693 O O . ARG A 1 87 ? -2.345 5.626 -17.076 1.00 96.06 87 ARG A O 1
ATOM 700 N N . TYR A 1 88 ? -1.510 3.575 -16.751 1.00 97.38 88 TYR A N 1
ATOM 701 C CA . TYR A 1 88 ? -1.666 3.114 -18.125 1.00 97.38 88 TYR A CA 1
ATOM 702 C C . TYR A 1 88 ? -1.676 1.589 -18.171 1.00 97.38 88 TYR A C 1
ATOM 704 O O . TYR A 1 88 ? -1.194 0.919 -17.256 1.00 97.38 88 TYR A O 1
ATOM 712 N N . LYS A 1 89 ? -2.155 1.033 -19.282 1.00 98.12 89 LYS A N 1
ATOM 713 C CA . LYS A 1 89 ? -2.037 -0.392 -19.588 1.00 98.12 89 LYS A CA 1
ATOM 714 C C . LYS A 1 89 ? -1.581 -0.582 -21.029 1.00 98.12 89 LYS A C 1
ATOM 716 O O . LYS A 1 89 ? -1.954 0.192 -21.904 1.00 98.12 89 LYS A O 1
ATOM 721 N N . ARG A 1 90 ? -0.748 -1.591 -21.289 1.00 98.06 90 ARG A N 1
ATOM 722 C CA . ARG A 1 90 ? -0.234 -1.901 -22.632 1.00 98.06 90 ARG A CA 1
ATOM 723 C C . ARG A 1 90 ? 0.114 -3.384 -22.806 1.00 98.06 90 ARG A C 1
ATOM 725 O O . ARG A 1 90 ? 0.514 -4.023 -21.830 1.00 98.06 90 ARG A O 1
ATOM 732 N N . PRO A 1 91 ? 0.055 -3.916 -24.036 1.00 97.94 91 PRO A N 1
ATOM 733 C CA . PRO A 1 91 ? 0.746 -5.153 -24.384 1.00 97.94 91 PRO A CA 1
ATOM 734 C C . PRO A 1 91 ? 2.263 -5.026 -24.187 1.00 97.94 91 PRO A C 1
ATOM 736 O O . PRO A 1 91 ? 2.836 -3.941 -24.315 1.00 97.94 91 PRO A O 1
ATOM 739 N N . SER A 1 92 ? 2.931 -6.136 -23.878 1.00 96.75 92 SER A N 1
ATOM 740 C CA . SER A 1 92 ? 4.376 -6.177 -23.644 1.00 96.75 92 SER A CA 1
ATOM 741 C C . SER A 1 92 ? 4.973 -7.487 -24.139 1.00 96.75 92 SER A C 1
ATOM 743 O O . SER A 1 92 ? 4.578 -8.556 -23.695 1.00 96.75 92 SER A O 1
ATOM 745 N N . ARG A 1 93 ? 6.015 -7.425 -24.975 1.00 94.19 93 ARG A N 1
ATOM 746 C CA . ARG A 1 93 ? 6.748 -8.636 -25.394 1.00 94.19 93 ARG A CA 1
ATOM 747 C C . ARG A 1 93 ? 7.419 -9.355 -24.221 1.00 94.19 93 ARG A C 1
ATOM 749 O O . ARG A 1 93 ? 7.508 -10.571 -24.221 1.00 94.19 93 ARG A O 1
ATOM 756 N N . LYS A 1 94 ? 7.889 -8.599 -23.223 1.00 93.38 94 LYS A N 1
ATOM 757 C CA . LYS A 1 94 ? 8.604 -9.145 -22.060 1.00 93.38 94 LYS A CA 1
ATOM 758 C C . LYS A 1 94 ? 7.662 -9.701 -20.992 1.00 93.38 94 LYS A C 1
ATOM 760 O O . LYS A 1 94 ? 8.032 -10.622 -20.278 1.00 93.38 94 LYS A O 1
ATOM 765 N N . TYR A 1 95 ? 6.486 -9.097 -20.847 1.00 95.62 95 TYR A N 1
ATOM 766 C CA . TYR A 1 95 ? 5.590 -9.362 -19.719 1.00 95.62 95 TYR A CA 1
ATOM 767 C C . TYR A 1 95 ? 4.205 -9.854 -20.130 1.00 95.62 95 TYR A C 1
ATOM 769 O O . TYR A 1 95 ? 3.321 -9.909 -19.280 1.00 95.62 95 TYR A O 1
ATOM 777 N N . TYR A 1 96 ? 4.008 -10.146 -21.416 1.00 96.50 96 TYR A N 1
ATOM 778 C CA . TYR A 1 96 ? 2.719 -10.398 -22.055 1.00 96.50 96 TYR A CA 1
ATOM 779 C C . TYR A 1 96 ? 1.769 -9.180 -22.012 1.00 96.50 96 TYR A C 1
ATOM 781 O O . TYR A 1 96 ? 1.551 -8.514 -23.027 1.00 96.50 96 TYR A O 1
ATOM 789 N N . LEU A 1 97 ? 1.308 -8.791 -20.824 1.00 98.38 97 LEU A N 1
ATOM 790 C CA . LEU A 1 97 ? 0.519 -7.588 -20.553 1.00 98.38 97 LEU A CA 1
ATOM 791 C C . LEU A 1 97 ? 1.132 -6.821 -19.379 1.00 98.38 97 LEU A C 1
ATOM 793 O O . LEU A 1 97 ? 1.690 -7.415 -18.459 1.00 98.38 97 LEU A O 1
ATOM 797 N N . PHE A 1 98 ? 1.033 -5.493 -19.407 1.00 98.56 98 PHE A N 1
ATOM 798 C CA . PHE A 1 98 ? 1.566 -4.631 -18.356 1.00 98.56 98 PHE A CA 1
ATOM 799 C C . PHE A 1 98 ? 0.577 -3.524 -17.993 1.00 98.56 98 PHE A C 1
ATOM 801 O O . PHE A 1 98 ? 0.120 -2.781 -18.862 1.00 98.56 98 PHE A O 1
ATOM 808 N N . VAL A 1 99 ? 0.296 -3.391 -16.701 1.00 98.75 99 VAL A N 1
ATOM 809 C CA . VAL A 1 99 ? -0.500 -2.323 -16.090 1.00 98.75 99 VAL A CA 1
ATOM 810 C C . VAL A 1 99 ? 0.443 -1.507 -15.210 1.00 98.75 99 VAL A C 1
ATOM 812 O O . VAL A 1 99 ? 0.906 -1.988 -14.179 1.00 98.75 99 VAL A O 1
ATOM 815 N N . GLY A 1 100 ? 0.778 -0.291 -15.637 1.00 98.25 100 GLY A N 1
ATOM 816 C CA . GLY A 1 100 ? 1.673 0.600 -14.902 1.00 98.25 100 GLY A CA 1
ATOM 817 C C . GLY A 1 100 ? 0.944 1.321 -13.776 1.00 98.25 100 GLY A C 1
ATOM 818 O O . GLY A 1 100 ? -0.143 1.856 -13.996 1.00 98.25 100 GLY A O 1
ATOM 819 N N . LEU A 1 101 ? 1.551 1.356 -12.591 1.00 98.19 101 LEU A N 1
ATOM 820 C CA . LEU A 1 101 ? 1.057 2.122 -11.447 1.00 98.19 101 LEU A CA 1
ATOM 821 C C . LEU A 1 101 ? 1.664 3.525 -11.435 1.00 98.19 101 LEU A C 1
ATOM 823 O O . LEU A 1 101 ? 2.690 3.787 -12.068 1.00 98.19 101 LEU A O 1
ATOM 827 N N . ASP A 1 102 ? 1.053 4.429 -10.680 1.00 96.25 102 ASP A N 1
ATOM 828 C CA . ASP A 1 102 ? 1.525 5.796 -10.508 1.00 96.25 102 ASP A CA 1
ATOM 829 C C . ASP A 1 102 ? 2.685 5.969 -9.513 1.00 96.25 102 ASP A C 1
ATOM 831 O O . ASP A 1 102 ? 2.952 7.090 -9.098 1.00 96.25 102 ASP A O 1
ATOM 835 N N . TYR A 1 103 ? 3.434 4.903 -9.215 1.00 97.38 103 TYR A N 1
ATOM 836 C CA . TYR A 1 103 ? 4.645 4.961 -8.397 1.00 97.38 103 TYR A CA 1
ATOM 837 C C . TYR A 1 103 ? 5.819 5.702 -9.095 1.00 97.38 103 TYR A C 1
ATOM 839 O O . TYR A 1 103 ? 6.085 5.472 -10.286 1.00 97.38 103 TYR A O 1
ATOM 847 N N . PRO A 1 104 ? 6.608 6.504 -8.356 1.00 97.44 104 PRO A N 1
ATOM 848 C CA . PRO A 1 104 ? 6.304 7.005 -7.015 1.00 97.44 104 PRO A CA 1
ATOM 849 C C . PRO A 1 104 ? 5.183 8.053 -7.080 1.00 97.44 104 PRO A C 1
ATOM 851 O O . PRO A 1 104 ? 5.175 8.892 -7.984 1.00 97.44 104 PRO A O 1
ATOM 854 N N . ASN A 1 105 ? 4.252 8.004 -6.125 1.00 95.12 105 ASN A N 1
ATOM 855 C CA . ASN A 1 105 ? 3.187 9.004 -6.003 1.00 95.12 105 ASN A CA 1
ATOM 856 C C . ASN A 1 105 ? 3.532 10.057 -4.933 1.00 95.12 105 ASN A C 1
ATOM 858 O O . ASN A 1 105 ? 4.606 10.021 -4.330 1.00 95.12 105 ASN A O 1
ATOM 862 N N . LEU A 1 106 ? 2.624 11.002 -4.667 1.00 93.50 106 LEU A N 1
ATOM 863 C CA . LEU A 1 106 ? 2.886 12.094 -3.726 1.00 93.50 106 LEU A CA 1
ATOM 864 C C . LEU A 1 106 ? 3.276 11.619 -2.316 1.00 93.50 106 LEU A C 1
ATOM 866 O O . LEU A 1 106 ? 4.146 12.231 -1.692 1.00 93.50 106 LEU A O 1
ATOM 870 N N . LYS A 1 107 ? 2.672 10.529 -1.823 1.00 94.00 107 LYS A N 1
ATOM 871 C CA . LYS A 1 107 ? 3.035 9.926 -0.533 1.00 94.00 107 LYS A CA 1
ATOM 872 C C . LYS A 1 107 ? 4.493 9.482 -0.549 1.00 94.00 107 LYS A C 1
ATOM 874 O O . LYS A 1 107 ? 5.241 9.832 0.362 1.00 94.00 107 LYS A O 1
ATOM 879 N N . ASP A 1 108 ? 4.910 8.765 -1.592 1.00 96.44 108 ASP A N 1
ATOM 880 C CA . ASP A 1 108 ? 6.284 8.269 -1.726 1.00 96.44 108 ASP A CA 1
ATOM 881 C C . ASP A 1 108 ? 7.298 9.414 -1.816 1.00 96.44 108 ASP A C 1
ATOM 883 O O . ASP A 1 108 ? 8.333 9.376 -1.151 1.00 96.44 108 ASP A O 1
ATOM 887 N N . ILE A 1 109 ? 6.972 10.445 -2.601 1.00 95.56 109 ILE A N 1
ATOM 888 C CA . ILE A 1 109 ? 7.821 11.619 -2.834 1.00 95.56 109 ILE A CA 1
ATOM 889 C C . ILE A 1 109 ? 8.011 12.412 -1.535 1.00 95.56 109 ILE A C 1
ATOM 891 O O . ILE A 1 109 ? 9.143 12.666 -1.122 1.00 95.56 109 ILE A O 1
ATOM 895 N N . ARG A 1 110 ? 6.917 12.752 -0.837 1.00 93.62 110 ARG A N 1
ATOM 896 C CA . ARG A 1 110 ? 6.978 13.512 0.424 1.00 93.62 110 ARG A CA 1
ATOM 897 C C . ARG A 1 110 ? 7.672 12.720 1.521 1.00 93.62 110 ARG A C 1
ATOM 899 O O . ARG A 1 110 ? 8.541 13.258 2.203 1.00 93.62 110 ARG A O 1
ATOM 906 N N . LYS A 1 111 ? 7.347 11.434 1.664 1.00 92.69 111 LYS A N 1
ATOM 907 C CA . LYS A 1 111 ? 8.021 10.559 2.628 1.00 92.69 111 LYS A CA 1
ATOM 908 C C . LYS A 1 111 ? 9.521 10.475 2.350 1.00 92.69 111 LYS A C 1
ATOM 910 O O . LYS A 1 111 ? 10.308 10.561 3.281 1.00 92.69 111 LYS A O 1
ATOM 915 N N . ALA A 1 112 ? 9.930 10.362 1.086 1.00 95.06 112 ALA A N 1
ATOM 916 C CA . ALA A 1 112 ? 11.341 10.320 0.720 1.00 95.06 112 ALA A CA 1
ATOM 917 C C . ALA A 1 112 ? 12.105 11.592 1.073 1.00 95.06 112 ALA A C 1
ATOM 919 O O . ALA A 1 112 ? 13.181 11.508 1.663 1.00 95.06 112 ALA A O 1
ATOM 920 N N . PHE A 1 113 ? 11.532 12.750 0.767 1.00 93.50 113 PHE A N 1
ATOM 921 C CA . PHE A 1 113 ? 12.115 14.033 1.134 1.00 93.50 113 PHE A CA 1
ATOM 922 C C . PHE A 1 113 ? 12.241 14.182 2.657 1.00 93.50 113 PHE A C 1
ATOM 924 O O . PHE A 1 113 ? 13.321 14.458 3.181 1.00 93.50 113 PHE A O 1
ATOM 931 N N . TRP A 1 114 ? 11.180 13.854 3.400 1.00 90.75 114 TRP A N 1
ATOM 932 C CA . TRP A 1 114 ? 11.223 13.860 4.863 1.00 90.75 114 TRP A CA 1
ATOM 933 C C . TRP A 1 114 ? 12.133 12.797 5.470 1.00 90.75 114 TRP A C 1
ATOM 935 O O . TRP A 1 114 ? 12.544 12.940 6.607 1.00 90.75 114 TRP A O 1
ATOM 945 N N . GLU A 1 115 ? 12.495 11.738 4.761 1.00 90.94 115 GLU A N 1
ATOM 946 C CA . GLU A 1 115 ? 13.497 10.780 5.239 1.00 90.94 115 GLU A CA 1
ATOM 947 C C . GLU A 1 115 ? 14.926 11.201 4.854 1.00 90.94 115 GLU A C 1
ATOM 949 O O . GLU A 1 115 ? 15.881 10.536 5.242 1.00 90.94 115 GLU A O 1
ATOM 954 N N . GLY A 1 116 ? 15.098 12.324 4.143 1.00 91.94 116 GLY A N 1
ATOM 955 C CA . GLY A 1 116 ? 16.394 12.781 3.630 1.00 91.94 116 GLY A CA 1
ATOM 956 C C . GLY A 1 116 ? 16.915 11.939 2.463 1.00 91.94 116 GLY A C 1
ATOM 957 O O . GLY A 1 116 ? 18.114 11.903 2.214 1.00 91.94 116 GLY A O 1
ATOM 958 N N . ARG A 1 117 ? 16.024 11.218 1.770 1.00 94.69 117 ARG A N 1
ATOM 959 C CA . ARG A 1 117 ? 16.353 10.378 0.606 1.00 94.69 117 ARG A CA 1
ATOM 960 C C . ARG A 1 117 ? 16.283 11.129 -0.724 1.00 94.69 117 ARG A C 1
ATOM 962 O O . ARG A 1 117 ? 16.610 10.531 -1.744 1.00 94.69 117 ARG A O 1
ATOM 969 N N . LEU A 1 118 ? 15.819 12.377 -0.705 1.00 96.44 118 LEU A N 1
ATOM 970 C CA . LEU A 1 118 ? 15.814 13.298 -1.837 1.00 96.44 118 LEU A CA 1
ATOM 971 C C . LEU A 1 118 ? 16.428 14.625 -1.399 1.00 96.44 118 LEU A C 1
ATOM 973 O O . LEU A 1 118 ? 16.166 15.065 -0.275 1.00 96.44 118 LEU A O 1
ATOM 977 N N . THR A 1 119 ? 17.189 15.263 -2.286 1.00 96.81 119 THR A N 1
ATOM 978 C CA . THR A 1 119 ? 17.531 16.686 -2.135 1.00 96.81 119 THR A CA 1
ATOM 979 C C . THR A 1 119 ? 16.308 17.566 -2.415 1.00 96.81 119 THR A C 1
ATOM 981 O O . THR A 1 119 ? 15.283 17.082 -2.904 1.00 96.81 119 THR A O 1
ATOM 984 N N . GLU A 1 120 ? 16.398 18.863 -2.113 1.00 95.19 120 GLU A N 1
ATOM 985 C CA . GLU A 1 120 ? 15.337 19.819 -2.457 1.00 95.19 120 GLU A CA 1
ATOM 986 C C . GLU A 1 120 ? 15.115 19.867 -3.976 1.00 95.19 120 GLU A C 1
ATOM 988 O O . GLU A 1 120 ? 13.981 19.801 -4.446 1.00 95.19 120 GLU A O 1
ATOM 993 N N . GLU A 1 121 ? 16.192 19.886 -4.764 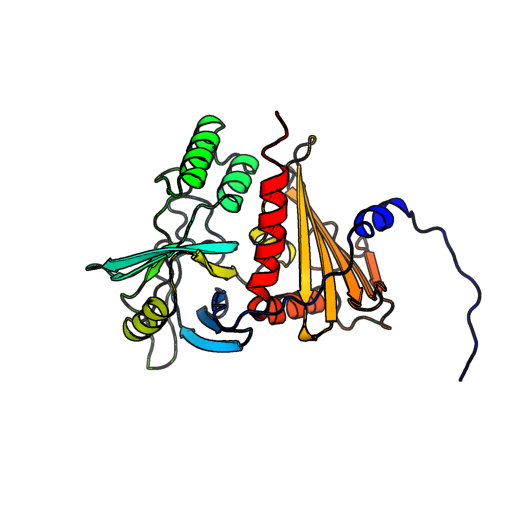1.00 96.88 121 GLU A N 1
ATOM 994 C CA . GLU A 1 121 ? 16.117 19.912 -6.226 1.00 96.88 121 GLU A CA 1
ATOM 995 C C . GLU A 1 121 ? 15.436 18.653 -6.773 1.00 96.88 121 GLU A C 1
ATOM 997 O O . GLU A 1 121 ? 14.545 18.742 -7.619 1.00 96.88 121 GLU A O 1
ATOM 1002 N N . GLU A 1 122 ? 15.813 17.473 -6.270 1.00 97.88 122 GLU A N 1
ATOM 1003 C CA . GLU A 1 122 ? 15.175 16.215 -6.660 1.00 97.88 122 GLU A CA 1
ATOM 1004 C C . GLU A 1 122 ? 13.697 16.198 -6.255 1.00 97.88 122 GLU A C 1
ATOM 1006 O O . GLU A 1 122 ? 12.844 15.786 -7.043 1.00 97.88 122 GLU A O 1
ATOM 1011 N N . TYR A 1 123 ? 13.371 16.667 -5.048 1.00 96.25 123 TYR A N 1
ATOM 1012 C CA . TYR A 1 123 ? 11.995 16.756 -4.566 1.00 96.25 123 TYR A CA 1
ATOM 1013 C C . TYR A 1 123 ? 11.121 17.612 -5.492 1.00 96.25 123 TYR A C 1
ATOM 1015 O O . TYR A 1 123 ? 10.051 17.152 -5.904 1.00 96.25 123 TYR A O 1
ATOM 1023 N N . GLN A 1 124 ? 11.596 18.792 -5.901 1.00 96.88 124 GLN A N 1
ATOM 1024 C CA . GLN A 1 124 ? 10.876 19.650 -6.847 1.00 96.88 124 GLN A CA 1
ATOM 1025 C C . GLN A 1 124 ? 10.683 18.965 -8.208 1.00 96.88 124 GLN A C 1
ATOM 1027 O O . GLN A 1 124 ? 9.565 18.940 -8.727 1.00 96.88 124 GLN A O 1
ATOM 1032 N N . GLN A 1 125 ? 11.715 18.304 -8.742 1.00 97.62 125 GLN A N 1
ATOM 1033 C CA . GLN A 1 125 ? 11.600 17.543 -9.993 1.00 97.62 125 GLN A CA 1
ATOM 1034 C C . GLN A 1 125 ? 10.539 16.434 -9.900 1.00 97.62 125 GLN A C 1
ATOM 1036 O O . GLN A 1 125 ? 9.730 16.254 -10.817 1.00 97.62 125 GLN A O 1
ATOM 1041 N N . TYR A 1 126 ? 10.505 15.692 -8.788 1.00 97.25 126 TYR A N 1
ATOM 1042 C CA . TYR A 1 126 ? 9.485 14.668 -8.558 1.00 97.25 126 TYR A CA 1
ATOM 1043 C C . TYR A 1 126 ? 8.076 15.264 -8.471 1.00 97.25 126 TYR A C 1
ATOM 1045 O O . TYR A 1 126 ? 7.148 14.681 -9.039 1.00 97.25 126 TYR A O 1
ATOM 1053 N N . LEU A 1 127 ? 7.897 16.410 -7.805 1.00 94.94 127 LEU A N 1
ATOM 1054 C CA . LEU A 1 127 ? 6.599 17.087 -7.731 1.00 94.94 127 LEU A CA 1
ATOM 1055 C C . LEU A 1 127 ? 6.112 17.550 -9.107 1.00 94.94 127 LEU A C 1
ATOM 1057 O O . LEU A 1 127 ? 4.946 17.335 -9.440 1.00 94.94 127 LEU A O 1
ATOM 1061 N N . GLU A 1 128 ? 6.982 18.140 -9.925 1.00 95.81 128 GLU A N 1
ATOM 1062 C CA . GLU A 1 128 ? 6.644 18.544 -11.293 1.00 95.81 128 GLU A CA 1
ATOM 1063 C C . GLU A 1 128 ? 6.260 17.344 -12.161 1.00 95.81 128 GLU A C 1
ATOM 1065 O O . GLU A 1 128 ? 5.269 17.380 -12.896 1.00 95.81 128 GLU A O 1
ATOM 1070 N N . ALA A 1 129 ? 7.011 16.245 -12.059 1.00 95.38 129 ALA A N 1
ATOM 1071 C CA . ALA A 1 129 ? 6.693 15.019 -12.775 1.00 9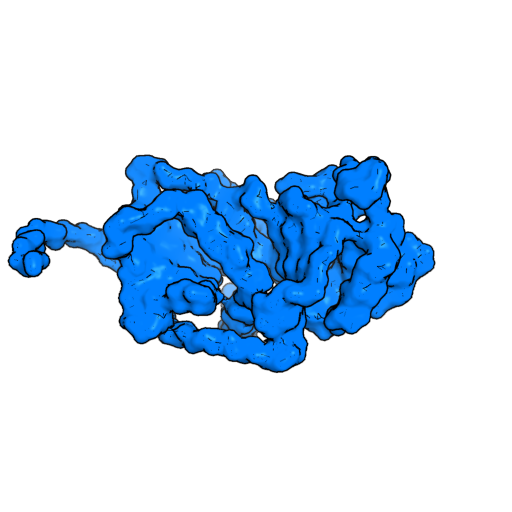5.38 129 ALA A CA 1
ATOM 1072 C C . ALA A 1 129 ? 5.350 14.429 -12.328 1.00 95.38 129 ALA A C 1
ATOM 1074 O O . ALA A 1 129 ? 4.552 14.054 -13.186 1.00 95.38 129 ALA A O 1
ATOM 1075 N N . TYR A 1 130 ? 5.079 14.394 -11.020 1.00 92.75 130 TYR A N 1
ATOM 1076 C CA . TYR A 1 130 ? 3.805 13.939 -10.464 1.00 92.75 130 TYR A CA 1
ATOM 1077 C C . TYR A 1 130 ? 2.632 14.798 -10.963 1.00 92.75 130 TYR A C 1
ATOM 1079 O O . TYR A 1 130 ? 1.663 14.246 -11.485 1.00 92.75 130 TYR A O 1
ATOM 1087 N N . LYS A 1 131 ? 2.749 16.134 -10.905 1.00 91.56 131 LYS A N 1
ATOM 1088 C CA . LYS A 1 131 ? 1.738 17.078 -11.424 1.00 91.56 131 LYS A CA 1
ATOM 1089 C C . LYS A 1 131 ? 1.483 16.895 -12.924 1.00 91.56 131 LYS A C 1
ATOM 1091 O O . LYS A 1 131 ? 0.353 17.029 -13.378 1.00 91.56 131 LYS A O 1
ATOM 1096 N N . ALA A 1 132 ? 2.513 16.530 -13.686 1.00 92.75 132 ALA A N 1
ATOM 1097 C CA . ALA A 1 132 ? 2.412 16.230 -15.113 1.00 92.75 132 ALA A CA 1
ATOM 1098 C C . ALA A 1 132 ? 1.964 14.783 -15.431 1.00 92.75 132 ALA A C 1
ATOM 1100 O O . ALA A 1 132 ? 1.989 14.386 -16.596 1.00 92.75 132 ALA A O 1
ATOM 1101 N N . GLY A 1 133 ? 1.626 13.955 -14.432 1.00 89.44 133 GLY A N 1
ATOM 1102 C CA . GLY A 1 133 ? 1.250 12.546 -14.630 1.00 89.44 133 GLY A CA 1
ATOM 1103 C C . GLY A 1 133 ? 2.400 11.630 -15.087 1.00 89.44 133 GLY A C 1
ATOM 1104 O O . GLY A 1 133 ? 2.176 10.516 -15.574 1.00 89.44 133 GLY A O 1
ATOM 1105 N N . ARG A 1 134 ? 3.652 12.076 -14.946 1.00 92.19 134 ARG A N 1
ATOM 1106 C CA . ARG A 1 134 ? 4.879 11.361 -15.337 1.00 92.19 134 ARG A CA 1
ATOM 1107 C C . ARG A 1 134 ? 5.536 10.674 -14.134 1.00 92.19 134 ARG A C 1
ATOM 1109 O O . ARG A 1 134 ? 5.116 10.808 -12.994 1.00 92.19 134 ARG A O 1
ATOM 1116 N N . SER A 1 135 ? 6.494 9.782 -14.391 1.00 90.88 135 SER A N 1
ATOM 1117 C CA . SER A 1 135 ? 7.314 9.113 -13.361 1.00 90.88 135 SER A CA 1
ATOM 1118 C C . SER A 1 135 ? 8.766 9.246 -13.788 1.00 90.88 135 SER A C 1
ATOM 1120 O O . S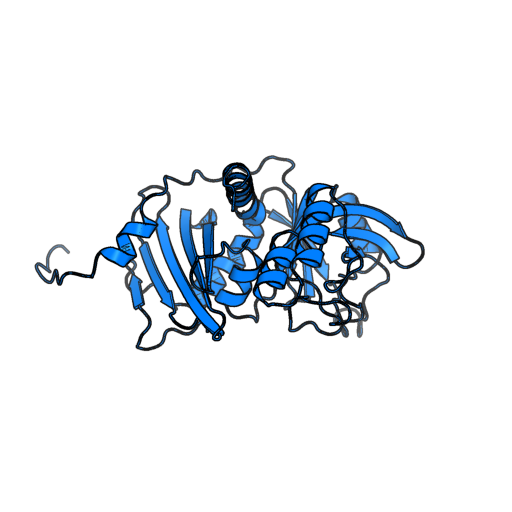ER A 1 135 ? 9.073 9.045 -14.966 1.00 90.88 135 SER A O 1
ATOM 1122 N N . LEU A 1 136 ? 9.629 9.639 -12.856 1.00 93.12 136 LEU A N 1
ATOM 1123 C CA . LEU A 1 136 ? 11.047 9.869 -13.109 1.00 93.12 136 LEU A CA 1
ATOM 1124 C C . LEU A 1 136 ? 11.851 8.616 -12.800 1.00 93.12 136 LEU A C 1
ATOM 1126 O O . LEU A 1 136 ? 11.621 7.965 -11.784 1.00 93.12 136 LEU A O 1
ATOM 1130 N N . ASP A 1 137 ? 12.835 8.311 -13.643 1.00 93.75 137 ASP A N 1
ATOM 1131 C CA . ASP A 1 137 ? 13.871 7.346 -13.280 1.00 93.75 137 ASP A CA 1
ATOM 1132 C C . ASP A 1 137 ? 14.940 8.025 -12.412 1.00 93.75 137 ASP A C 1
ATOM 1134 O O . ASP A 1 137 ? 15.959 8.486 -12.917 1.00 93.75 137 ASP A O 1
ATOM 1138 N N . GLY A 1 138 ? 14.683 8.128 -11.108 1.00 94.75 138 GLY A N 1
ATOM 1139 C CA . GLY A 1 138 ? 15.602 8.746 -10.149 1.00 94.75 138 GLY A CA 1
ATOM 1140 C C . GLY A 1 138 ? 15.864 7.871 -8.917 1.00 94.75 138 GLY A C 1
ATOM 1141 O O . GLY A 1 138 ? 15.687 6.649 -8.976 1.00 94.75 138 GLY A O 1
ATOM 1142 N N . PRO A 1 139 ? 16.246 8.473 -7.773 1.00 97.56 139 PRO A N 1
ATOM 1143 C CA . PRO A 1 139 ? 16.570 7.743 -6.541 1.00 97.56 139 PRO A CA 1
ATOM 1144 C C . PRO A 1 139 ? 15.477 6.799 -6.023 1.00 97.56 139 PRO A C 1
ATOM 1146 O O . PRO A 1 139 ? 15.787 5.774 -5.417 1.00 97.56 139 PRO A O 1
ATOM 1149 N N . LEU A 1 140 ? 14.198 7.093 -6.280 1.00 97.50 140 LEU A N 1
ATOM 1150 C CA . LEU A 1 140 ? 13.070 6.239 -5.885 1.00 97.50 140 LEU A CA 1
ATOM 1151 C C . LEU A 1 140 ? 12.849 5.066 -6.856 1.00 97.50 140 LEU A C 1
ATOM 1153 O O . LEU A 1 140 ? 12.266 4.041 -6.496 1.00 97.50 140 LEU A O 1
ATOM 1157 N N . GLY A 1 141 ? 13.387 5.173 -8.071 1.00 96.75 141 GLY A N 1
ATOM 1158 C CA . GLY A 1 141 ? 13.097 4.289 -9.193 1.00 96.75 141 GLY A CA 1
ATOM 1159 C C . GLY A 1 141 ? 11.716 4.548 -9.800 1.00 96.75 141 GLY A C 1
ATOM 1160 O O . GLY A 1 141 ? 10.956 5.398 -9.347 1.00 96.75 141 GLY A O 1
ATOM 1161 N N . ASN A 1 142 ? 11.386 3.783 -10.837 1.00 96.19 142 ASN A N 1
ATOM 1162 C CA . ASN A 1 142 ? 10.136 3.901 -11.582 1.00 96.19 142 ASN A CA 1
ATOM 1163 C C . ASN A 1 142 ? 9.654 2.535 -12.098 1.00 96.19 142 ASN A C 1
ATOM 1165 O O . ASN A 1 142 ? 10.196 1.485 -11.750 1.00 96.19 142 ASN A O 1
ATOM 1169 N N . GLY A 1 143 ? 8.623 2.556 -12.948 1.00 95.19 143 GLY A N 1
ATOM 1170 C CA . GLY A 1 143 ? 8.245 1.394 -13.754 1.00 95.19 143 GLY A CA 1
ATOM 1171 C C . GLY A 1 143 ? 7.628 0.245 -12.959 1.00 95.19 143 GLY A C 1
ATOM 1172 O O . GLY A 1 143 ? 7.671 -0.897 -13.412 1.00 95.19 143 GLY A O 1
ATOM 1173 N N . ILE A 1 144 ? 7.057 0.531 -11.787 1.00 97.88 144 ILE A N 1
ATOM 1174 C CA . ILE A 1 144 ? 6.321 -0.461 -11.005 1.00 97.88 144 ILE A CA 1
ATOM 1175 C C . ILE A 1 144 ? 4.946 -0.685 -11.634 1.00 97.88 144 ILE A C 1
ATOM 1177 O O . ILE A 1 144 ? 4.237 0.258 -11.989 1.00 97.88 144 ILE A O 1
ATOM 1181 N N . GLY A 1 145 ? 4.573 -1.951 -11.778 1.00 98.12 145 GLY A N 1
ATOM 1182 C CA . GLY A 1 145 ? 3.316 -2.342 -12.389 1.00 98.12 145 GLY A CA 1
ATOM 1183 C C . GLY A 1 145 ? 2.891 -3.756 -12.032 1.00 98.12 145 GLY A C 1
ATOM 1184 O O . GLY A 1 145 ? 3.614 -4.495 -11.358 1.00 98.12 145 GLY A O 1
ATOM 1185 N N . ILE A 1 146 ? 1.711 -4.113 -12.522 1.00 98.75 146 ILE A N 1
ATOM 1186 C CA . ILE A 1 146 ? 1.138 -5.454 -12.483 1.00 98.75 146 ILE A CA 1
ATOM 1187 C C . ILE A 1 146 ? 1.322 -6.070 -13.872 1.00 98.75 146 ILE A C 1
ATOM 1189 O O . ILE A 1 146 ? 1.038 -5.412 -14.878 1.00 98.75 146 ILE A O 1
ATOM 1193 N N . HIS A 1 147 ? 1.838 -7.293 -13.959 1.00 98.44 147 HIS A N 1
ATOM 1194 C CA . HIS A 1 147 ? 2.180 -7.886 -15.249 1.00 98.44 147 HIS A CA 1
ATOM 1195 C C . HIS A 1 147 ? 2.091 -9.418 -15.286 1.00 98.44 147 HIS A C 1
ATOM 1197 O O . HIS A 1 147 ? 2.025 -10.068 -14.246 1.00 98.44 147 HIS A O 1
ATOM 1203 N N . GLY A 1 148 ? 2.112 -9.992 -16.495 1.00 97.00 148 GLY A N 1
ATOM 1204 C CA . GLY A 1 148 ? 2.137 -11.443 -16.735 1.00 97.00 148 GLY A CA 1
ATOM 1205 C C . GLY A 1 148 ? 3.536 -12.054 -16.587 1.00 97.00 148 GLY A C 1
ATOM 1206 O O . GLY A 1 148 ? 4.345 -11.608 -15.780 1.00 97.00 148 GLY A O 1
ATOM 1207 N N . GLY A 1 149 ? 3.882 -13.070 -17.365 1.00 90.75 149 GLY A N 1
ATOM 1208 C CA . GLY A 1 149 ? 5.207 -13.704 -17.325 1.00 90.75 149 GLY A CA 1
ATOM 1209 C C . GLY A 1 149 ? 5.386 -14.738 -16.209 1.00 90.75 149 GLY A C 1
ATOM 1210 O O . GLY A 1 149 ? 6.448 -15.348 -16.103 1.00 90.75 149 GLY A O 1
ATOM 1211 N N . GLY A 1 150 ? 4.341 -14.993 -15.419 1.00 85.88 150 GLY A N 1
ATOM 1212 C CA . GLY A 1 150 ? 4.189 -16.245 -14.696 1.00 85.88 150 GLY A CA 1
ATOM 1213 C C . GLY A 1 150 ? 4.542 -16.231 -13.212 1.00 85.88 150 GLY A C 1
ATOM 1214 O O . GLY A 1 150 ? 5.140 -15.316 -12.638 1.00 85.88 150 GLY A O 1
ATOM 1215 N N . LEU A 1 151 ? 4.137 -17.331 -12.584 1.00 86.81 151 LEU A N 1
ATOM 1216 C CA . LEU A 1 151 ? 4.345 -17.644 -11.179 1.00 86.81 151 LEU A CA 1
ATOM 1217 C C . LEU A 1 151 ? 5.225 -18.885 -11.073 1.00 86.81 151 LEU A C 1
ATOM 1219 O O . LEU A 1 151 ? 4.978 -19.882 -11.750 1.00 86.81 151 LEU A O 1
ATOM 1223 N N . TYR A 1 152 ? 6.183 -18.879 -10.151 1.00 78.56 152 TYR A N 1
ATOM 1224 C CA . TYR A 1 152 ? 6.950 -20.084 -9.834 1.00 78.56 152 TYR A CA 1
ATOM 1225 C C . TYR A 1 152 ? 6.156 -20.946 -8.855 1.00 78.56 152 TYR A C 1
ATOM 1227 O O . TYR A 1 152 ? 6.110 -20.637 -7.664 1.00 78.56 152 TYR A O 1
ATOM 1235 N N . ARG A 1 153 ? 5.518 -22.018 -9.338 1.00 76.31 153 ARG A N 1
ATOM 1236 C CA . ARG A 1 153 ? 4.734 -22.950 -8.510 1.00 76.31 153 ARG A CA 1
ATOM 1237 C C . ARG A 1 153 ? 5.443 -24.301 -8.334 1.00 76.31 153 ARG A C 1
ATOM 1239 O O . ARG A 1 153 ? 6.077 -24.798 -9.258 1.00 76.31 153 ARG A O 1
ATOM 1246 N N . LYS A 1 154 ? 5.312 -24.906 -7.148 1.00 71.75 154 LYS A N 1
ATOM 1247 C CA . LYS A 1 154 ? 5.689 -26.293 -6.837 1.00 71.75 154 LYS A CA 1
ATOM 1248 C C . LYS A 1 154 ? 4.399 -27.102 -6.814 1.00 71.75 154 LYS A C 1
ATOM 1250 O O . LYS A 1 154 ? 3.550 -26.894 -5.946 1.00 71.75 154 LYS A O 1
ATOM 1255 N N . GLY A 1 155 ? 4.249 -28.005 -7.779 1.00 67.06 155 GLY A N 1
ATOM 1256 C CA . GLY A 1 155 ? 2.970 -28.671 -8.033 1.00 67.06 155 GLY A CA 1
ATOM 1257 C C . GLY A 1 155 ? 1.877 -27.682 -8.463 1.00 67.06 155 GLY A C 1
ATOM 1258 O O . GLY A 1 155 ? 2.165 -26.566 -8.895 1.00 67.06 155 GLY A O 1
ATOM 1259 N N . LYS A 1 156 ? 0.604 -28.082 -8.343 1.00 62.22 156 LYS A N 1
ATOM 1260 C CA . LYS A 1 156 ? -0.536 -27.261 -8.796 1.00 62.22 156 LYS A CA 1
ATOM 1261 C C . LYS A 1 156 ? -0.920 -26.117 -7.845 1.00 62.22 156 LYS A C 1
ATOM 1263 O O . LYS A 1 156 ? -1.607 -25.200 -8.285 1.00 62.22 156 LYS A O 1
ATOM 1268 N N . SER A 1 157 ? -0.488 -26.138 -6.582 1.00 63.25 157 SER A N 1
ATOM 1269 C CA . SER A 1 157 ? -1.062 -25.272 -5.537 1.00 63.25 157 SER A CA 1
ATOM 1270 C C . SER A 1 157 ? -0.083 -24.324 -4.842 1.00 63.25 157 SER A C 1
ATOM 1272 O O . SER A 1 157 ? -0.496 -23.250 -4.416 1.00 63.25 157 SER A O 1
ATOM 1274 N N . ARG A 1 158 ? 1.208 -24.663 -4.713 1.00 68.56 158 ARG A N 1
ATOM 1275 C CA . ARG A 1 158 ? 2.118 -23.892 -3.850 1.00 68.56 158 ARG A CA 1
ATOM 1276 C C . ARG A 1 158 ? 2.957 -22.896 -4.641 1.00 68.56 158 ARG A C 1
ATOM 1278 O O . ARG A 1 158 ? 3.860 -23.299 -5.369 1.00 68.56 158 ARG A O 1
ATOM 1285 N N . LEU A 1 159 ? 2.717 -21.600 -4.449 1.00 73.19 159 LEU A N 1
ATOM 1286 C CA . LEU A 1 159 ? 3.622 -20.547 -4.915 1.00 73.19 159 LEU A CA 1
ATOM 1287 C C . LEU A 1 159 ? 4.950 -20.625 -4.146 1.00 73.19 159 LEU A C 1
ATOM 1289 O O . LEU A 1 159 ? 4.967 -20.708 -2.919 1.00 73.19 159 LEU A O 1
ATOM 1293 N N . VAL A 1 160 ? 6.066 -20.623 -4.870 1.00 68.06 160 VAL A N 1
ATOM 1294 C CA . VAL A 1 160 ? 7.388 -20.963 -4.319 1.00 68.06 160 VAL A CA 1
ATOM 1295 C C . VAL A 1 160 ? 8.262 -19.735 -4.148 1.00 68.06 160 VAL A C 1
ATOM 1297 O O . VAL A 1 160 ? 9.101 -19.717 -3.253 1.00 68.06 160 VAL A O 1
ATOM 1300 N N . ARG A 1 161 ? 8.106 -18.709 -4.997 1.00 82.50 161 ARG A N 1
ATOM 1301 C CA . ARG A 1 161 ? 9.122 -17.656 -5.072 1.00 82.50 161 ARG A CA 1
ATOM 1302 C C . ARG A 1 161 ? 8.594 -16.303 -5.539 1.00 82.50 161 ARG A C 1
ATOM 1304 O O . ARG A 1 161 ? 7.825 -16.227 -6.489 1.00 82.50 161 ARG A O 1
ATOM 1311 N N . ASN A 1 162 ? 9.090 -15.246 -4.897 1.00 93.25 162 ASN A N 1
ATOM 1312 C CA . ASN A 1 162 ? 9.109 -13.892 -5.451 1.00 93.25 162 ASN A CA 1
ATOM 1313 C C . ASN A 1 162 ? 10.308 -13.746 -6.395 1.00 93.25 162 ASN A C 1
ATOM 1315 O O . ASN A 1 162 ? 11.340 -14.385 -6.182 1.00 93.25 162 ASN A O 1
ATOM 1319 N N . TRP A 1 163 ? 10.194 -12.931 -7.436 1.00 93.69 163 TRP A N 1
ATOM 1320 C CA . TRP A 1 163 ? 11.225 -12.909 -8.479 1.00 93.69 163 TRP A CA 1
ATOM 1321 C C . TRP A 1 163 ? 11.389 -11.576 -9.197 1.00 93.69 163 TRP A C 1
ATOM 1323 O O . TRP A 1 163 ? 12.374 -11.400 -9.910 1.00 93.69 163 TRP A O 1
ATOM 1333 N N . THR A 1 164 ? 10.457 -10.641 -9.029 1.00 95.38 164 THR A N 1
ATOM 1334 C CA . THR A 1 164 ? 10.531 -9.361 -9.730 1.00 95.38 164 THR A CA 1
ATOM 1335 C C . THR A 1 164 ? 11.527 -8.427 -9.029 1.00 95.38 164 THR A C 1
ATOM 1337 O O . THR A 1 164 ? 12.025 -8.703 -7.935 1.00 95.38 164 THR A O 1
ATOM 1340 N N . HIS A 1 165 ? 11.800 -7.274 -9.639 1.00 95.62 165 HIS A N 1
ATOM 1341 C CA . HIS A 1 165 ? 12.543 -6.181 -8.998 1.00 95.62 165 HIS A CA 1
ATOM 1342 C C . HIS A 1 165 ? 11.623 -5.160 -8.298 1.00 95.62 165 HIS A C 1
ATOM 1344 O O . HIS A 1 165 ? 12.063 -4.061 -7.971 1.00 95.62 165 HIS A O 1
ATOM 1350 N N . GLY A 1 166 ? 10.345 -5.505 -8.096 1.00 96.38 166 GLY A N 1
ATOM 1351 C CA . GLY A 1 166 ? 9.360 -4.664 -7.407 1.00 96.38 166 GLY A CA 1
ATOM 1352 C C . GLY A 1 166 ? 7.960 -4.685 -8.023 1.00 96.38 166 GLY A C 1
ATOM 1353 O O . GLY A 1 166 ? 6.999 -4.295 -7.367 1.00 96.38 166 GLY A O 1
ATOM 1354 N N . CYS A 1 167 ? 7.811 -5.186 -9.250 1.00 97.75 167 CYS A N 1
ATOM 1355 C CA . CYS A 1 167 ? 6.503 -5.389 -9.876 1.00 97.75 167 CYS A CA 1
ATOM 1356 C C . CYS A 1 167 ? 5.703 -6.538 -9.238 1.00 97.75 167 CYS A C 1
ATOM 1358 O O . CYS A 1 167 ? 6.253 -7.375 -8.519 1.00 97.75 167 CYS A O 1
ATOM 1360 N N . ILE A 1 168 ? 4.413 -6.594 -9.560 1.00 98.12 168 ILE A N 1
ATOM 1361 C CA . ILE A 1 168 ? 3.493 -7.658 -9.165 1.00 98.12 168 ILE A CA 1
ATOM 1362 C C . ILE A 1 168 ? 3.268 -8.567 -10.374 1.00 98.12 168 ILE A C 1
ATOM 1364 O O . ILE A 1 168 ? 2.679 -8.142 -11.363 1.00 98.12 168 ILE A O 1
ATOM 1368 N N . ALA A 1 169 ? 3.758 -9.803 -10.313 1.00 97.56 169 ALA A N 1
ATOM 1369 C CA . ALA A 1 169 ? 3.669 -10.751 -11.421 1.00 97.56 169 ALA A CA 1
ATOM 1370 C C . ALA A 1 169 ? 2.550 -11.778 -11.211 1.00 97.56 169 ALA A C 1
ATOM 1372 O O . ALA A 1 169 ? 2.410 -12.326 -10.115 1.00 97.56 169 ALA A O 1
ATOM 1373 N N . LEU A 1 170 ? 1.796 -12.067 -12.268 1.00 96.69 170 LEU A N 1
ATOM 1374 C CA . LEU A 1 170 ? 0.712 -13.046 -12.316 1.00 96.69 170 LEU A CA 1
ATOM 1375 C C . LEU A 1 170 ? 0.965 -14.085 -13.415 1.00 96.69 170 LEU A C 1
ATOM 1377 O O . LEU A 1 170 ? 1.824 -13.913 -14.283 1.00 96.69 170 LEU A O 1
ATOM 1381 N N . ALA A 1 171 ? 0.191 -15.171 -13.395 1.00 95.12 171 ALA A N 1
ATOM 1382 C CA . ALA A 1 171 ? 0.061 -16.017 -14.576 1.00 95.12 171 ALA A CA 1
ATOM 1383 C C . ALA A 1 171 ? -0.641 -15.235 -15.698 1.00 95.12 171 ALA A C 1
ATOM 1385 O O . ALA A 1 171 ? -1.524 -14.427 -15.421 1.00 95.12 171 ALA A O 1
ATOM 1386 N N . ASP A 1 172 ? -0.284 -15.495 -16.956 1.00 96.06 172 ASP A N 1
ATOM 1387 C CA . ASP A 1 172 ? -0.792 -14.719 -18.098 1.00 96.06 172 ASP A CA 1
ATOM 1388 C C . ASP A 1 172 ? -2.324 -14.710 -18.174 1.00 96.06 172 ASP A C 1
ATOM 1390 O O . ASP A 1 172 ? -2.928 -13.651 -18.323 1.00 96.06 172 ASP A O 1
ATOM 1394 N N . ARG A 1 173 ? -2.961 -15.860 -17.930 1.00 95.38 173 ARG A N 1
ATOM 1395 C CA . ARG A 1 173 ? -4.427 -15.985 -17.890 1.00 95.38 173 ARG A CA 1
ATOM 1396 C C . ARG A 1 173 ? -5.081 -15.122 -16.801 1.00 95.38 173 ARG A C 1
ATOM 1398 O O . ARG A 1 173 ? -6.141 -14.535 -17.016 1.00 95.38 173 ARG A O 1
ATOM 1405 N N . ASP A 1 174 ? -4.458 -15.041 -15.630 1.00 96.81 174 ASP A N 1
ATOM 1406 C CA . ASP A 1 174 ? -4.945 -14.207 -14.528 1.00 96.81 174 ASP A CA 1
ATOM 1407 C C . ASP A 1 174 ? -4.737 -12.722 -14.883 1.00 96.81 174 ASP A C 1
ATOM 1409 O O . ASP A 1 174 ? -5.622 -11.887 -14.687 1.00 96.81 174 ASP A O 1
ATOM 1413 N N . MET A 1 175 ? -3.600 -12.404 -15.514 1.00 98.06 175 MET A N 1
ATOM 1414 C CA . MET A 1 175 ? -3.279 -11.063 -15.994 1.00 98.06 175 MET A CA 1
ATOM 1415 C C . MET A 1 175 ? -4.266 -10.557 -17.058 1.00 98.06 175 MET A C 1
ATOM 1417 O O . MET A 1 175 ? -4.609 -9.378 -17.037 1.00 98.06 175 MET A O 1
ATOM 1421 N N . GLU A 1 176 ? -4.780 -11.408 -17.952 1.00 98.31 176 GLU A N 1
ATOM 1422 C CA . GLU A 1 176 ? -5.849 -11.033 -18.900 1.00 98.31 176 GLU A CA 1
ATOM 1423 C C . GLU A 1 176 ? -7.120 -10.560 -18.185 1.00 98.31 176 GLU A C 1
ATOM 1425 O O . GLU A 1 176 ? -7.813 -9.653 -18.657 1.00 98.31 176 GLU A O 1
ATOM 1430 N N . SER A 1 177 ? -7.444 -11.175 -17.046 1.00 98.25 177 SER A N 1
ATOM 1431 C CA . SER A 1 177 ? -8.602 -10.793 -16.233 1.00 98.25 177 SER A CA 1
ATOM 1432 C C . SER A 1 177 ? -8.373 -9.427 -15.591 1.00 98.25 177 SER A C 1
ATOM 1434 O O . SER A 1 177 ? -9.220 -8.545 -15.718 1.00 98.25 177 SER A O 1
ATOM 1436 N N . VAL A 1 178 ? -7.188 -9.206 -15.010 1.00 98.38 178 VAL A N 1
ATOM 1437 C CA . VAL A 1 178 ? -6.785 -7.900 -14.462 1.00 98.38 178 VAL A CA 1
ATOM 1438 C C . VAL A 1 178 ? -6.793 -6.814 -15.546 1.00 98.38 178 VAL A C 1
ATOM 1440 O O . VAL A 1 178 ? -7.361 -5.745 -15.348 1.00 98.38 178 VAL A O 1
ATOM 1443 N N . TYR A 1 179 ? -6.208 -7.085 -16.714 1.00 98.50 179 TYR A N 1
ATOM 1444 C CA . TYR A 1 179 ? -6.052 -6.116 -17.804 1.00 98.50 179 TYR A CA 1
ATOM 1445 C C . TYR A 1 179 ? -7.391 -5.642 -18.391 1.00 98.50 179 TYR A C 1
ATOM 1447 O O . TYR A 1 179 ? -7.529 -4.475 -18.768 1.00 98.50 179 TYR A O 1
ATOM 1455 N N . ARG A 1 180 ? -8.383 -6.540 -18.468 1.00 97.81 180 ARG A N 1
ATOM 1456 C CA . ARG A 1 180 ? -9.753 -6.206 -18.893 1.00 97.81 180 ARG A CA 1
ATOM 1457 C C . ARG A 1 180 ? -10.555 -5.494 -17.806 1.00 97.81 180 ARG A C 1
ATOM 1459 O O . ARG A 1 180 ? -11.480 -4.760 -18.127 1.00 97.81 180 ARG A O 1
ATOM 1466 N N . PHE A 1 181 ? -10.227 -5.736 -16.541 1.00 97.56 181 PHE A N 1
ATOM 1467 C CA . PHE A 1 181 ? -10.960 -5.181 -15.410 1.00 97.56 181 PHE A CA 1
ATOM 1468 C C . PHE A 1 181 ? -10.647 -3.701 -15.160 1.00 97.56 181 PHE A C 1
ATOM 1470 O O . PHE A 1 181 ? -11.556 -2.937 -14.831 1.00 97.56 181 PHE A O 1
ATOM 1477 N N . VAL A 1 182 ? -9.378 -3.310 -15.307 1.00 96.94 182 VAL A N 1
ATOM 1478 C CA . VAL A 1 182 ? -8.891 -1.969 -14.948 1.00 96.94 182 VAL A CA 1
ATOM 1479 C C . VAL A 1 182 ? -8.842 -1.003 -16.121 1.00 96.94 182 VAL A C 1
ATOM 1481 O O . VAL A 1 182 ? -8.561 -1.391 -17.253 1.00 96.94 182 VAL A O 1
ATOM 1484 N N . GLU A 1 183 ? -8.977 0.281 -15.813 1.00 96.25 183 GLU A N 1
ATOM 1485 C CA . GLU A 1 183 ? -8.702 1.405 -16.709 1.00 96.25 183 GLU A CA 1
ATOM 1486 C C . GLU A 1 183 ? -7.760 2.408 -16.020 1.00 96.25 183 GLU A C 1
ATOM 1488 O O . GLU A 1 183 ? -7.563 2.330 -14.802 1.00 96.25 183 GLU A O 1
ATOM 1493 N N . PRO A 1 184 ? -7.134 3.350 -16.753 1.00 95.69 184 PRO A N 1
ATOM 1494 C CA . PRO A 1 184 ? -6.443 4.469 -16.121 1.00 95.69 184 PRO A CA 1
ATOM 1495 C C . PRO A 1 184 ? -7.324 5.145 -15.059 1.00 95.69 184 PRO A C 1
ATOM 1497 O O . PRO A 1 184 ? -8.499 5.418 -15.289 1.00 95.69 184 PRO A O 1
ATOM 1500 N N . GLY A 1 185 ? -6.759 5.378 -13.877 1.00 93.25 185 GLY A N 1
ATOM 1501 C CA . GLY A 1 185 ? -7.456 5.887 -12.699 1.00 93.25 185 GLY A CA 1
ATOM 1502 C C . GLY A 1 185 ? -7.993 4.814 -11.749 1.00 93.25 185 GLY A C 1
ATOM 1503 O O . GLY A 1 185 ? -8.281 5.155 -10.603 1.00 93.25 185 GLY A O 1
ATOM 1504 N N . THR A 1 186 ? -8.079 3.534 -12.150 1.00 95.50 186 THR A N 1
ATOM 1505 C CA . THR A 1 186 ? -8.519 2.460 -11.240 1.00 95.50 186 THR A CA 1
ATOM 1506 C C . THR A 1 186 ? -7.611 2.398 -10.003 1.00 95.50 186 THR A C 1
ATOM 1508 O O . THR A 1 186 ? -6.393 2.255 -10.161 1.00 95.50 186 THR A O 1
ATOM 1511 N N . PRO A 1 187 ? -8.161 2.486 -8.780 1.00 96.38 187 PRO A N 1
ATOM 1512 C CA . PRO A 1 187 ? -7.358 2.430 -7.567 1.00 96.38 187 PRO A CA 1
ATOM 1513 C C . PRO A 1 187 ? -6.761 1.053 -7.295 1.00 96.38 187 PRO A C 1
ATOM 1515 O O . PRO A 1 187 ? -7.358 0.019 -7.603 1.00 96.38 187 PRO A O 1
ATOM 1518 N N . VAL A 1 188 ? -5.586 1.051 -6.672 1.00 97.56 188 VAL A N 1
ATOM 1519 C CA . VAL A 1 188 ? -4.827 -0.142 -6.301 1.00 97.56 188 VAL A CA 1
ATOM 1520 C C . VAL A 1 188 ? -4.293 0.041 -4.883 1.00 97.56 188 VAL A C 1
ATOM 1522 O O . VAL A 1 188 ? -3.367 0.816 -4.655 1.00 97.56 188 VAL A O 1
ATOM 1525 N N . LEU A 1 189 ? -4.867 -0.681 -3.925 1.00 97.50 189 LEU A N 1
ATOM 1526 C CA . LEU A 1 189 ? -4.349 -0.772 -2.563 1.00 97.50 189 LEU A CA 1
ATOM 1527 C C . LEU A 1 189 ? -3.300 -1.886 -2.498 1.00 97.50 189 LEU A C 1
ATOM 1529 O O . LEU A 1 189 ? -3.594 -3.022 -2.859 1.00 97.50 189 LEU A O 1
ATOM 1533 N N . ILE A 1 190 ? -2.105 -1.591 -1.990 1.00 97.81 190 ILE A N 1
ATOM 1534 C CA . ILE A 1 190 ? -1.062 -2.591 -1.731 1.00 97.81 190 ILE A CA 1
ATOM 1535 C C . ILE A 1 190 ? -0.666 -2.522 -0.262 1.00 97.81 190 ILE A C 1
ATOM 1537 O O . ILE A 1 190 ? -0.255 -1.468 0.213 1.00 97.81 190 ILE A O 1
ATOM 1541 N N . TYR A 1 191 ? -0.745 -3.632 0.468 1.00 96.12 191 TYR A N 1
ATOM 1542 C CA . TYR A 1 191 ? -0.377 -3.647 1.886 1.00 96.12 191 TYR A CA 1
ATOM 1543 C C . TYR A 1 191 ? 0.238 -4.976 2.328 1.00 96.12 191 TYR A C 1
ATOM 1545 O O . TYR A 1 191 ? 0.146 -6.001 1.648 1.00 96.12 191 TYR A O 1
ATOM 1553 N N . ASN A 1 192 ? 0.883 -4.955 3.494 1.00 94.81 192 ASN A N 1
ATOM 1554 C CA . ASN A 1 192 ? 1.414 -6.138 4.154 1.00 94.81 192 ASN A CA 1
ATOM 1555 C C . ASN A 1 192 ? 0.881 -6.218 5.588 1.00 94.81 192 ASN A C 1
ATOM 1557 O O . ASN A 1 192 ? 1.343 -5.495 6.468 1.00 94.81 192 ASN A O 1
ATOM 1561 N N . ARG A 1 193 ? -0.068 -7.129 5.824 1.00 92.06 193 ARG A N 1
ATOM 1562 C CA . ARG A 1 193 ? -0.699 -7.358 7.134 1.00 92.06 193 ARG A CA 1
ATOM 1563 C C . ARG A 1 193 ? 0.281 -7.706 8.258 1.00 92.06 193 ARG A C 1
ATOM 1565 O O . ARG A 1 193 ? -0.056 -7.503 9.419 1.00 92.06 193 ARG A O 1
ATOM 1572 N N . ASN A 1 194 ? 1.475 -8.199 7.928 1.00 91.44 194 ASN A N 1
ATOM 1573 C CA . ASN A 1 194 ? 2.485 -8.578 8.917 1.00 91.44 194 ASN A CA 1
ATOM 1574 C C . ASN A 1 194 ? 3.293 -7.385 9.463 1.00 91.44 194 ASN A C 1
ATOM 1576 O O . ASN A 1 194 ? 4.160 -7.589 10.308 1.00 91.44 194 ASN A O 1
ATOM 1580 N N . ARG A 1 195 ? 3.054 -6.161 8.975 1.00 90.31 195 ARG A N 1
ATOM 1581 C CA . ARG A 1 195 ? 3.657 -4.936 9.521 1.00 90.31 195 ARG A CA 1
ATOM 1582 C C . ARG A 1 195 ? 2.859 -4.410 10.714 1.00 90.31 195 ARG A C 1
ATOM 1584 O O . ARG A 1 195 ? 1.708 -4.805 10.918 1.00 90.31 195 ARG A O 1
ATOM 1591 N N . SER A 1 196 ? 3.457 -3.508 11.498 1.00 89.75 196 SER A N 1
ATOM 1592 C CA . SER A 1 196 ? 2.708 -2.863 12.583 1.00 89.75 196 SER A CA 1
ATOM 1593 C C . SER A 1 196 ? 1.578 -2.012 12.001 1.00 89.75 196 SER A C 1
ATOM 1595 O O . SER A 1 196 ? 1.692 -1.468 10.900 1.00 89.75 196 SER A O 1
ATOM 1597 N N . PHE A 1 197 ? 0.474 -1.867 12.731 1.00 89.25 197 PHE A N 1
ATOM 1598 C CA . PHE A 1 197 ? -0.649 -1.056 12.261 1.00 89.25 197 PHE A CA 1
ATOM 1599 C C . PHE A 1 197 ? -0.242 0.400 11.968 1.00 89.25 197 PHE A C 1
ATOM 1601 O O . PHE A 1 197 ? -0.704 0.957 10.975 1.00 89.25 197 PHE A O 1
ATOM 1608 N N . PHE A 1 198 ? 0.685 0.985 12.746 1.00 91.69 198 PHE A N 1
ATOM 1609 C CA . PHE A 1 198 ? 1.260 2.301 12.437 1.00 91.69 198 PHE A CA 1
ATOM 1610 C C . PHE A 1 198 ? 1.900 2.302 11.049 1.00 91.69 198 PHE A C 1
ATOM 1612 O O . PHE A 1 198 ? 1.627 3.186 10.242 1.00 91.69 198 PHE A O 1
ATOM 1619 N N . GLU A 1 199 ? 2.743 1.308 10.760 1.00 91.94 199 GLU A N 1
ATOM 1620 C CA . GLU A 1 199 ? 3.432 1.223 9.478 1.00 91.94 199 GLU A CA 1
ATOM 1621 C C . GLU A 1 199 ? 2.448 1.082 8.323 1.00 91.94 199 GLU A C 1
ATOM 1623 O O . GLU A 1 199 ? 2.562 1.835 7.359 1.00 91.94 199 GLU A O 1
ATOM 1628 N N . ILE A 1 200 ? 1.453 0.196 8.441 1.00 92.50 200 ILE A N 1
ATOM 1629 C CA . ILE A 1 200 ? 0.447 0.003 7.390 1.00 92.50 200 ILE A CA 1
ATOM 1630 C C . ILE A 1 200 ? -0.329 1.301 7.160 1.00 92.50 200 ILE A C 1
ATOM 1632 O O . ILE A 1 200 ? -0.413 1.760 6.025 1.00 92.50 200 ILE A O 1
ATOM 1636 N N . MET A 1 201 ? -0.854 1.927 8.219 1.00 91.19 201 MET A N 1
ATOM 1637 C CA . MET A 1 201 ? -1.628 3.165 8.090 1.00 91.19 201 MET A CA 1
ATOM 1638 C C . MET A 1 201 ? -0.769 4.326 7.564 1.00 91.19 201 MET A C 1
ATOM 1640 O O . MET A 1 201 ? -1.265 5.138 6.788 1.00 91.19 201 MET A O 1
ATOM 1644 N N . SER A 1 202 ? 0.523 4.383 7.914 1.00 91.62 202 SER A N 1
ATOM 1645 C CA . SER A 1 202 ? 1.457 5.401 7.408 1.00 91.62 202 SER A CA 1
ATOM 1646 C C . SER A 1 202 ? 1.717 5.308 5.901 1.00 91.62 202 SER A C 1
ATOM 1648 O O . SER A 1 202 ? 2.087 6.304 5.286 1.00 91.62 202 SER A O 1
ATOM 1650 N N . GLU A 1 203 ? 1.526 4.134 5.289 1.00 92.94 203 GLU A N 1
ATOM 1651 C CA . GLU A 1 203 ? 1.624 3.974 3.832 1.00 92.94 203 GLU A CA 1
ATOM 1652 C C . GLU A 1 203 ? 0.351 4.438 3.102 1.00 92.94 203 GLU A C 1
ATOM 1654 O O . GLU A 1 203 ? 0.381 4.612 1.884 1.00 92.94 203 GLU A O 1
ATOM 1659 N N . LEU A 1 204 ? -0.759 4.653 3.819 1.00 90.69 204 LEU A N 1
ATOM 1660 C CA . LEU A 1 204 ? -2.059 5.056 3.259 1.00 90.69 204 LEU A CA 1
ATOM 1661 C C . LEU A 1 204 ? -2.336 6.557 3.371 1.00 90.69 204 LEU A C 1
ATOM 1663 O O . LEU A 1 204 ? -3.460 6.977 3.117 1.00 90.69 204 LEU A O 1
ATOM 1667 N N . VAL A 1 205 ? -1.352 7.345 3.802 1.00 88.06 205 VAL A N 1
ATOM 1668 C CA . VAL A 1 205 ? -1.515 8.776 4.057 1.00 88.06 205 VAL A CA 1
ATOM 1669 C C . VAL A 1 205 ? -0.385 9.581 3.443 1.00 88.06 205 VAL A C 1
ATOM 1671 O O . VAL A 1 205 ? 0.782 9.190 3.489 1.00 88.06 205 VAL A O 1
ATOM 1674 N N . VAL A 1 206 ? -0.710 10.770 2.947 1.00 87.00 206 VAL A N 1
ATOM 1675 C CA . VAL A 1 206 ? 0.301 11.776 2.614 1.00 87.00 206 VAL A CA 1
ATOM 1676 C C . VAL A 1 206 ? 0.723 12.524 3.894 1.00 87.00 206 VAL A C 1
ATOM 1678 O O . VAL A 1 206 ? -0.130 13.128 4.548 1.00 87.00 206 VAL A O 1
ATOM 1681 N N . PRO A 1 207 ? 2.015 12.514 4.286 1.00 83.62 207 PRO A N 1
ATOM 1682 C CA . PRO A 1 207 ? 2.464 13.128 5.536 1.00 83.62 207 PRO A CA 1
ATOM 1683 C C . PRO A 1 207 ? 2.401 14.654 5.470 1.00 83.62 207 PRO A C 1
ATOM 1685 O O . PRO A 1 207 ? 2.972 15.259 4.561 1.00 83.62 207 PRO A O 1
ATOM 1688 N N . ASP A 1 208 ? 1.779 15.289 6.463 1.00 82.94 208 ASP A N 1
ATOM 1689 C CA . ASP A 1 208 ? 1.773 16.738 6.642 1.00 82.94 208 ASP A CA 1
ATOM 1690 C C . ASP A 1 208 ? 2.896 17.177 7.578 1.00 82.94 208 ASP A C 1
ATOM 1692 O O . ASP A 1 208 ? 2.908 16.840 8.763 1.00 82.94 208 ASP A O 1
ATOM 1696 N N . PHE A 1 209 ? 3.855 17.926 7.033 1.00 79.06 209 PHE A N 1
ATOM 1697 C CA . PHE A 1 209 ? 5.022 18.378 7.781 1.00 79.06 209 PHE A CA 1
ATOM 1698 C C . PHE A 1 209 ? 4.654 19.486 8.759 1.00 79.06 209 PHE A C 1
ATOM 1700 O O . PHE A 1 209 ? 3.922 20.419 8.427 1.00 79.06 209 PHE A O 1
ATOM 1707 N N . LEU A 1 210 ? 5.161 19.350 9.978 1.00 65.06 210 LEU A N 1
ATOM 1708 C CA . LEU A 1 210 ? 5.055 20.348 11.031 1.00 65.06 210 LEU A CA 1
ATOM 1709 C C . LEU A 1 210 ? 6.356 21.148 11.117 1.00 65.06 210 LEU A C 1
ATOM 1711 O O . LEU A 1 210 ? 7.401 20.693 10.661 1.00 65.06 210 LEU A O 1
ATOM 1715 N N . LYS A 1 211 ? 6.303 22.313 11.770 1.00 59.84 211 LYS A N 1
ATOM 1716 C CA . LYS A 1 211 ? 7.455 23.214 11.952 1.00 59.84 211 LYS A CA 1
ATOM 1717 C C . LYS A 1 211 ? 8.615 22.629 12.796 1.00 59.84 211 LYS A C 1
ATOM 1719 O O . LYS A 1 211 ? 9.667 23.246 12.838 1.00 59.84 211 LYS A O 1
ATOM 1724 N N . GLU A 1 212 ? 8.449 21.471 13.450 1.00 57.56 212 GLU A N 1
ATOM 1725 C CA . GLU A 1 212 ? 9.390 20.898 14.443 1.00 57.56 212 GLU A CA 1
ATOM 1726 C C . GLU A 1 212 ? 9.868 19.462 14.098 1.00 57.56 212 GLU A C 1
ATOM 1728 O O . GLU A 1 212 ? 9.684 18.529 14.882 1.00 57.56 212 GLU A O 1
ATOM 1733 N N . ASP A 1 213 ? 10.447 19.242 12.912 1.00 77.88 213 ASP A N 1
ATOM 1734 C CA . ASP A 1 213 ? 11.103 17.972 12.510 1.00 77.88 213 ASP A CA 1
ATOM 1735 C C . ASP A 1 213 ? 10.236 16.695 12.551 1.00 77.88 213 ASP A C 1
ATOM 1737 O O . ASP A 1 213 ? 10.732 15.559 12.549 1.00 77.88 213 ASP A O 1
ATOM 1741 N N . GLY A 1 214 ? 8.917 16.856 12.549 1.00 86.31 214 GLY A N 1
ATOM 1742 C CA . GLY A 1 214 ? 7.958 15.760 12.538 1.00 86.31 214 GLY A CA 1
ATOM 1743 C C . GLY A 1 214 ? 6.897 15.926 11.464 1.00 86.31 214 GLY A C 1
ATOM 1744 O O . GLY A 1 214 ? 6.668 17.017 10.942 1.00 86.31 214 GLY A O 1
ATOM 1745 N N . TRP A 1 215 ? 6.220 14.828 11.150 1.00 89.81 215 TRP A N 1
ATOM 1746 C CA . TRP A 1 215 ? 4.992 14.863 10.368 1.00 89.81 215 TRP A CA 1
ATOM 1747 C C . TRP A 1 215 ? 3.821 14.362 11.196 1.00 89.81 215 TRP A C 1
ATOM 1749 O O . TRP A 1 215 ? 3.975 13.556 12.117 1.00 89.81 215 TRP A O 1
ATOM 1759 N N . GLN A 1 216 ? 2.639 14.844 10.838 1.00 90.12 216 GLN A N 1
ATOM 1760 C CA . GLN A 1 216 ? 1.372 14.280 11.262 1.00 90.12 216 GLN A CA 1
ATOM 1761 C C . GLN A 1 216 ? 0.545 13.919 10.039 1.00 90.12 216 GLN A C 1
ATOM 1763 O O . GLN A 1 216 ? 0.683 14.518 8.978 1.00 90.12 216 GLN A O 1
ATOM 1768 N N . ALA A 1 217 ? -0.322 12.929 10.173 1.00 87.69 217 ALA A N 1
ATOM 1769 C CA . ALA A 1 217 ? -1.315 12.644 9.155 1.00 87.69 217 ALA A CA 1
ATOM 1770 C C . ALA A 1 217 ? -2.599 12.175 9.817 1.00 87.69 217 ALA A C 1
ATOM 1772 O O . ALA A 1 217 ? -2.576 11.477 10.829 1.00 87.69 217 ALA A O 1
ATOM 1773 N N . ARG A 1 218 ? -3.731 12.570 9.243 1.00 86.31 218 ARG A N 1
ATOM 1774 C CA . ARG A 1 218 ? -5.046 12.142 9.717 1.00 86.31 218 ARG A CA 1
ATOM 1775 C C . ARG A 1 218 ? -5.666 11.213 8.694 1.00 86.31 218 ARG A C 1
ATOM 1777 O O . ARG A 1 218 ? -5.762 11.593 7.533 1.00 86.31 218 ARG A O 1
ATOM 1784 N N . LEU A 1 219 ? -6.169 10.071 9.125 1.00 85.19 219 LEU A N 1
ATOM 1785 C CA . LEU A 1 219 ? -6.908 9.145 8.281 1.00 85.19 219 LEU A CA 1
ATOM 1786 C C . LEU A 1 219 ? -8.296 8.943 8.876 1.00 85.19 219 LEU A C 1
ATOM 1788 O O . LEU A 1 219 ? -8.430 8.682 10.066 1.00 85.19 219 LEU A O 1
ATOM 1792 N N . ASN A 1 220 ? -9.329 9.100 8.057 1.00 84.38 220 ASN A N 1
ATOM 1793 C CA . ASN A 1 220 ? -10.708 8.899 8.483 1.00 84.38 220 ASN A CA 1
ATOM 1794 C C . ASN A 1 220 ? -11.271 7.706 7.717 1.00 84.38 220 ASN A C 1
ATOM 1796 O O . ASN A 1 220 ? -11.512 7.822 6.517 1.00 84.38 220 ASN A O 1
ATOM 1800 N N . LEU A 1 221 ? -11.495 6.590 8.401 1.00 84.56 221 LEU A N 1
ATOM 1801 C CA . LEU A 1 221 ? -12.075 5.384 7.816 1.00 84.56 221 LEU A CA 1
ATOM 1802 C C . LEU A 1 221 ? -13.543 5.297 8.191 1.00 84.56 221 LEU A C 1
ATOM 1804 O O . LEU A 1 221 ? -13.903 5.595 9.323 1.00 84.56 221 LEU A O 1
ATOM 1808 N N . PHE A 1 222 ? -14.370 4.862 7.253 1.00 83.50 222 PHE A N 1
ATOM 1809 C CA . PHE A 1 222 ? -15.738 4.464 7.541 1.00 83.50 222 PHE A CA 1
ATOM 1810 C C . PHE A 1 222 ? -15.844 2.965 7.284 1.00 83.50 222 PHE A C 1
ATOM 1812 O O . PHE A 1 222 ? -15.606 2.525 6.159 1.00 83.50 222 PHE A O 1
ATOM 1819 N N . LEU A 1 223 ? -16.133 2.197 8.334 1.00 84.56 223 LEU A N 1
ATOM 1820 C CA . LEU A 1 223 ? -16.337 0.754 8.257 1.00 84.56 223 LEU A CA 1
ATOM 1821 C C . LEU A 1 223 ? -17.843 0.501 8.167 1.00 84.56 223 LEU A C 1
ATOM 1823 O O . LEU A 1 223 ? -18.539 0.497 9.187 1.00 84.56 223 LEU A O 1
ATOM 1827 N N . SER A 1 224 ? -18.346 0.348 6.941 1.00 79.19 224 SER A N 1
ATOM 1828 C CA . SER A 1 224 ? -19.785 0.316 6.651 1.00 79.19 224 SER A CA 1
ATOM 1829 C C . SER A 1 224 ? -20.506 -0.847 7.337 1.00 79.19 224 SER A C 1
ATOM 1831 O O . SER A 1 224 ? -21.554 -0.634 7.946 1.00 79.19 224 SER A O 1
ATOM 1833 N N . GLU A 1 225 ? -19.900 -2.037 7.346 1.00 82.56 225 GLU A N 1
ATOM 1834 C CA . GLU A 1 225 ? -20.408 -3.240 8.024 1.00 82.56 225 GLU A CA 1
ATOM 1835 C C . GLU A 1 225 ? -20.687 -3.004 9.518 1.00 82.56 225 GLU A C 1
ATOM 1837 O O . GLU A 1 225 ? -21.597 -3.592 10.097 1.00 82.56 225 GLU A O 1
ATOM 1842 N N . TYR A 1 226 ? -19.934 -2.096 10.146 1.00 84.31 226 TYR A N 1
ATOM 1843 C CA . TYR A 1 226 ? -20.021 -1.802 11.577 1.00 84.31 226 TYR A CA 1
ATOM 1844 C C . TYR A 1 226 ? -20.663 -0.446 11.887 1.00 84.31 226 TYR A C 1
ATOM 1846 O O . TYR A 1 226 ? -20.790 -0.106 13.063 1.00 84.31 226 TYR A O 1
ATOM 1854 N N . GLN A 1 227 ? -21.036 0.338 10.866 1.00 85.31 227 GLN A N 1
ATOM 1855 C CA . GLN A 1 227 ? -21.494 1.729 11.016 1.00 85.31 227 GLN A CA 1
ATOM 1856 C C . GLN A 1 227 ? -20.559 2.537 11.936 1.00 85.31 227 GLN A C 1
ATOM 1858 O O . GLN A 1 227 ? -20.993 3.224 12.869 1.00 85.31 227 GLN A O 1
ATOM 1863 N N . LEU A 1 228 ? -19.255 2.377 11.700 1.00 85.88 228 LEU A N 1
ATOM 1864 C CA . LEU A 1 228 ? -18.193 2.850 12.577 1.00 85.88 228 LEU A CA 1
ATOM 1865 C C . LEU A 1 228 ? -17.257 3.799 11.827 1.00 85.88 228 LEU A C 1
ATOM 1867 O O . LEU A 1 228 ? -16.568 3.404 10.886 1.00 85.88 228 LEU A O 1
ATOM 1871 N N . ASP A 1 229 ? -17.166 5.034 12.307 1.00 86.19 229 ASP A N 1
ATOM 1872 C CA . ASP A 1 229 ? -16.154 5.999 11.900 1.00 86.19 229 ASP A CA 1
ATOM 1873 C C . ASP A 1 229 ? -14.894 5.835 12.748 1.00 86.19 229 ASP A C 1
ATOM 1875 O O . ASP A 1 229 ? -14.924 5.981 13.971 1.00 86.19 229 ASP A O 1
ATOM 1879 N N . LEU A 1 230 ? -13.760 5.594 12.099 1.00 87.81 230 LEU A N 1
ATOM 1880 C CA . LEU A 1 230 ? -12.448 5.628 12.730 1.00 87.81 230 LEU A CA 1
ATOM 1881 C C . LEU A 1 230 ? -11.728 6.912 12.351 1.00 87.81 230 LEU A C 1
ATOM 1883 O O . LEU A 1 230 ? -11.402 7.134 11.185 1.00 87.81 230 LEU A O 1
ATOM 1887 N N . LYS A 1 231 ? -11.425 7.738 13.349 1.00 88.38 231 LYS A N 1
ATOM 1888 C CA . LYS A 1 231 ? -10.529 8.887 13.205 1.00 88.38 231 LYS A CA 1
ATOM 1889 C C . LYS A 1 231 ? -9.154 8.490 13.717 1.00 88.38 231 LYS A C 1
ATOM 1891 O O . LYS A 1 231 ? -8.990 8.248 14.910 1.00 88.38 231 LYS A O 1
ATOM 1896 N N . ILE A 1 232 ? -8.186 8.422 12.814 1.00 88.50 232 ILE A N 1
ATOM 1897 C CA . ILE A 1 232 ? -6.810 8.018 13.088 1.00 88.50 232 ILE A CA 1
ATOM 1898 C C . ILE A 1 232 ? -5.906 9.241 12.942 1.00 88.50 232 ILE A C 1
ATOM 1900 O O . ILE A 1 232 ? -5.962 9.944 11.933 1.00 88.50 232 ILE A O 1
ATOM 1904 N N . LEU A 1 233 ? -5.060 9.494 13.934 1.00 89.81 233 LEU A N 1
ATOM 1905 C CA . LEU A 1 233 ? -3.989 10.481 13.887 1.00 89.81 233 LEU A CA 1
ATOM 1906 C C . LEU A 1 233 ? -2.657 9.749 14.029 1.00 89.81 233 LEU A C 1
ATOM 1908 O O . LEU A 1 233 ? -2.412 9.082 15.027 1.00 89.81 233 LEU A O 1
ATOM 1912 N N . LEU A 1 234 ? -1.804 9.896 13.028 1.00 91.19 234 LEU A N 1
ATOM 1913 C CA . LEU A 1 234 ? -0.447 9.372 12.994 1.00 91.19 234 LEU A CA 1
ATOM 1914 C C . LEU A 1 234 ? 0.525 10.523 13.207 1.00 91.19 234 LEU A C 1
ATOM 1916 O O . LEU A 1 234 ? 0.296 11.631 12.716 1.00 91.19 234 LEU A O 1
ATOM 1920 N N . SER A 1 235 ? 1.631 10.252 13.889 1.00 91.12 235 SER A N 1
ATOM 1921 C CA . SER A 1 235 ? 2.752 11.181 13.962 1.00 91.12 235 SER A CA 1
ATOM 1922 C C . SER A 1 235 ? 4.083 10.447 13.977 1.00 91.12 235 SER A C 1
ATOM 1924 O O . SER A 1 235 ? 4.180 9.355 14.539 1.00 91.12 235 SER A O 1
ATOM 1926 N N . ALA A 1 236 ? 5.110 11.051 13.383 1.00 91.56 236 ALA A N 1
ATOM 1927 C CA . ALA A 1 236 ? 6.486 10.604 13.560 1.00 91.56 236 ALA A CA 1
ATOM 1928 C C . ALA A 1 236 ? 7.463 11.778 13.614 1.00 91.56 236 ALA A C 1
ATOM 1930 O O . ALA A 1 236 ? 7.197 12.849 13.068 1.00 91.56 236 ALA A O 1
ATOM 1931 N N . LYS A 1 237 ? 8.611 11.549 14.252 1.00 90.25 237 LYS A N 1
ATOM 1932 C CA . LYS A 1 237 ? 9.726 12.495 14.379 1.00 90.25 237 LYS A CA 1
ATOM 1933 C C . LYS A 1 237 ? 11.014 11.901 13.808 1.00 90.25 237 LYS A C 1
ATOM 1935 O O . LYS A 1 237 ? 11.174 10.680 13.755 1.00 90.25 237 LYS A O 1
ATOM 1940 N N . ARG A 1 238 ? 11.967 12.764 13.435 1.00 86.56 238 ARG A N 1
ATOM 1941 C CA . ARG A 1 238 ? 13.298 12.365 12.925 1.00 86.56 238 ARG A CA 1
ATOM 1942 C C . ARG A 1 238 ? 14.093 11.470 13.882 1.00 86.56 238 ARG A C 1
ATOM 1944 O O . ARG A 1 238 ? 14.868 10.641 13.425 1.00 86.56 238 ARG A O 1
ATOM 1951 N N . ASN A 1 239 ? 13.872 11.591 15.192 1.00 86.88 239 ASN A N 1
ATOM 1952 C CA . ASN A 1 239 ? 14.519 10.754 16.210 1.00 86.88 239 ASN A CA 1
ATOM 1953 C C . ASN A 1 239 ? 13.952 9.319 16.303 1.00 86.88 239 ASN A C 1
ATOM 1955 O O . ASN A 1 239 ? 14.329 8.575 17.202 1.00 86.88 239 ASN A O 1
ATOM 1959 N N . GLY A 1 240 ? 13.028 8.940 15.415 1.00 86.38 240 GLY A N 1
ATOM 1960 C CA . GLY A 1 240 ? 12.418 7.612 15.375 1.00 86.38 240 GLY A CA 1
ATOM 1961 C C . GLY A 1 240 ? 11.146 7.467 16.209 1.00 86.38 240 GLY A C 1
ATOM 1962 O O . GLY A 1 240 ? 10.470 6.449 16.069 1.00 86.38 240 GLY A O 1
ATOM 1963 N N . ALA A 1 241 ? 10.773 8.469 17.016 1.00 88.31 241 ALA A N 1
ATOM 1964 C CA . ALA A 1 241 ? 9.516 8.444 17.758 1.00 88.31 241 ALA A CA 1
ATOM 1965 C C . ALA A 1 241 ? 8.321 8.416 16.796 1.00 88.31 241 ALA A C 1
ATOM 1967 O O . ALA A 1 241 ? 8.269 9.184 15.831 1.00 88.31 241 ALA A O 1
ATOM 1968 N N . ARG A 1 242 ? 7.359 7.535 17.073 1.00 92.00 242 ARG A N 1
ATOM 1969 C CA . ARG A 1 242 ? 6.130 7.330 16.301 1.00 92.00 242 ARG A CA 1
ATOM 1970 C C . ARG A 1 242 ? 4.975 7.202 17.274 1.00 92.00 242 ARG A C 1
ATOM 1972 O O . ARG A 1 242 ? 5.152 6.601 18.321 1.00 92.00 242 ARG A O 1
ATOM 1979 N N . ALA A 1 243 ? 3.814 7.737 16.932 1.00 90.56 243 ALA A N 1
ATOM 1980 C CA . ALA A 1 243 ? 2.613 7.558 17.738 1.00 90.56 243 ALA A CA 1
ATOM 1981 C C . ALA A 1 243 ? 1.373 7.475 16.854 1.00 90.56 243 ALA A C 1
ATOM 1983 O O . ALA A 1 243 ? 1.316 8.086 15.780 1.00 90.56 243 ALA A O 1
ATOM 1984 N N . ILE A 1 244 ? 0.375 6.743 17.335 1.00 90.00 244 ILE A N 1
ATOM 1985 C CA . ILE A 1 244 ? -0.925 6.599 16.692 1.00 90.00 244 ILE A CA 1
ATOM 1986 C C . ILE A 1 244 ? -2.045 6.752 17.711 1.00 90.00 244 ILE A C 1
ATOM 1988 O O . ILE A 1 244 ? -2.047 6.149 18.782 1.00 90.00 244 ILE A O 1
ATOM 1992 N N . GLU A 1 245 ? -3.023 7.569 17.349 1.00 90.38 245 GLU A N 1
ATOM 1993 C CA . GLU A 1 245 ? -4.254 7.760 18.100 1.00 90.38 245 GLU A CA 1
ATOM 1994 C C . GLU A 1 245 ? -5.434 7.355 17.230 1.00 90.38 245 GLU A C 1
ATOM 1996 O O . GLU A 1 245 ? -5.499 7.724 16.060 1.00 90.38 245 GLU A O 1
ATOM 2001 N N . VAL A 1 246 ? -6.370 6.597 17.792 1.00 89.19 246 VAL A N 1
ATOM 2002 C CA . VAL A 1 246 ? -7.545 6.087 17.089 1.00 89.19 246 VAL A CA 1
ATOM 2003 C C . VAL A 1 246 ? -8.775 6.323 17.941 1.00 89.19 246 VAL A C 1
ATOM 2005 O O . VAL A 1 246 ? -8.850 5.856 19.074 1.00 89.19 246 VAL A O 1
ATOM 2008 N N . VAL A 1 247 ? -9.760 7.021 17.389 1.00 88.75 247 VAL A N 1
ATOM 2009 C CA . VAL A 1 247 ? -11.089 7.171 17.987 1.00 88.75 247 VAL A CA 1
ATOM 2010 C C . VAL A 1 247 ? -12.086 6.419 17.119 1.00 88.75 247 VAL A C 1
ATOM 2012 O O . VAL A 1 247 ? -12.204 6.721 15.933 1.00 88.75 247 VAL A O 1
ATOM 2015 N N . GLY A 1 248 ? -12.811 5.474 17.713 1.00 88.12 248 GLY A N 1
ATOM 2016 C CA . GLY A 1 248 ? -13.976 4.848 17.095 1.00 88.12 248 GLY A CA 1
ATOM 2017 C C . GLY A 1 248 ? -15.253 5.570 17.499 1.00 88.12 248 GLY A C 1
ATOM 2018 O O . GLY A 1 248 ? -15.506 5.757 18.691 1.00 88.12 248 GLY A O 1
ATOM 2019 N N . ILE A 1 249 ? -16.052 5.981 16.521 1.00 87.44 249 ILE A N 1
ATOM 2020 C CA . ILE A 1 249 ? -17.277 6.761 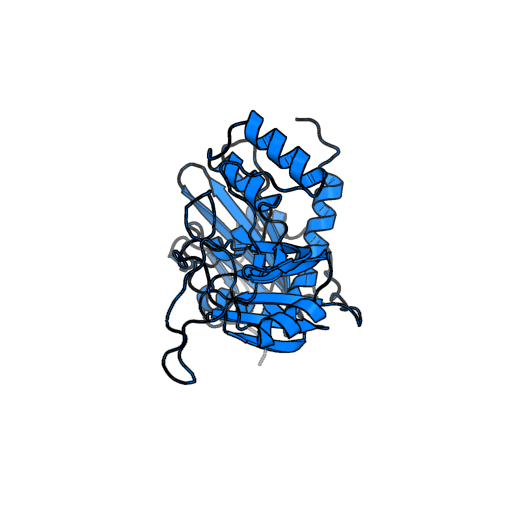16.693 1.00 87.44 249 ILE A CA 1
ATOM 2021 C C . ILE A 1 249 ? -18.417 6.032 15.985 1.00 87.44 249 ILE A C 1
ATOM 2023 O O . ILE A 1 249 ? -18.291 5.657 14.826 1.00 87.44 249 ILE A O 1
ATOM 2027 N N . GLU A 1 250 ? -19.536 5.839 16.675 1.00 86.19 250 GLU A N 1
ATOM 2028 C CA . GLU A 1 250 ? -20.764 5.336 16.058 1.00 86.19 250 GLU A CA 1
ATOM 2029 C C . GLU A 1 250 ? -21.290 6.367 15.050 1.00 86.19 250 GLU A C 1
ATOM 2031 O O . GLU A 1 250 ? -21.618 7.496 15.429 1.00 86.19 250 GLU A O 1
ATOM 2036 N N . SER A 1 251 ? -21.380 5.987 13.774 1.00 81.56 251 SER A N 1
ATOM 2037 C CA . SER A 1 251 ? -21.608 6.931 12.673 1.00 81.56 251 SER A CA 1
ATOM 2038 C C . SER A 1 251 ? -22.947 7.658 12.752 1.00 81.56 251 SER A C 1
ATOM 2040 O O . SER A 1 251 ? -23.028 8.837 12.419 1.00 81.56 251 SER A O 1
ATOM 2042 N N . PHE A 1 252 ? -24.001 6.998 13.240 1.00 77.19 252 PHE A N 1
ATOM 2043 C CA . PHE A 1 252 ? -25.334 7.604 13.309 1.00 77.19 252 PHE A CA 1
ATOM 2044 C C . PHE A 1 252 ? -25.498 8.583 14.476 1.00 77.19 252 PHE A C 1
ATOM 2046 O O . PHE A 1 252 ? -26.143 9.620 14.347 1.00 77.19 252 PHE A O 1
ATOM 2053 N N . SER A 1 253 ? -24.934 8.260 15.638 1.00 81.81 253 SER A N 1
ATOM 2054 C CA . SER A 1 253 ? -25.144 9.045 16.859 1.00 81.81 253 SER A CA 1
ATOM 2055 C C . SER A 1 253 ? -24.011 10.034 17.143 1.00 81.81 253 SER A C 1
ATOM 2057 O O . SER A 1 253 ? -24.145 10.878 18.032 1.00 81.81 253 SER A O 1
ATOM 2059 N N . GLY A 1 254 ? -22.873 9.894 16.454 1.00 82.12 254 GLY A N 1
ATOM 2060 C CA . GLY A 1 254 ? -21.638 10.612 16.760 1.00 82.12 254 GLY A CA 1
ATOM 2061 C C . GLY A 1 254 ? -21.031 10.227 18.114 1.00 82.12 254 GLY A C 1
ATOM 2062 O O . GLY A 1 254 ? -20.139 10.918 18.612 1.00 82.12 254 GLY A O 1
ATOM 2063 N N . ARG A 1 255 ? -21.515 9.153 18.755 1.00 82.75 255 ARG A N 1
ATOM 2064 C CA . ARG A 1 255 ? -21.060 8.747 20.086 1.00 82.75 255 ARG A CA 1
ATOM 2065 C C . ARG A 1 255 ? -19.697 8.060 20.000 1.00 82.75 255 ARG A C 1
ATOM 2067 O O . ARG A 1 255 ? -19.555 7.079 19.274 1.00 82.75 255 ARG A O 1
ATOM 2074 N N . PRO A 1 256 ? -18.705 8.496 20.793 1.00 84.69 256 PRO A N 1
ATOM 2075 C CA . PRO A 1 256 ? -17.429 7.797 20.898 1.00 84.69 256 PRO A CA 1
ATOM 2076 C C . PRO A 1 256 ? -17.627 6.433 21.555 1.00 84.69 256 PRO A C 1
ATOM 2078 O O . PRO A 1 256 ? -18.151 6.351 22.670 1.00 84.69 256 PRO A O 1
ATOM 2081 N N . LEU A 1 257 ? -17.191 5.379 20.875 1.00 84.19 257 LEU A N 1
ATOM 2082 C CA . LEU A 1 257 ? -17.253 4.001 21.350 1.00 84.19 257 LEU A CA 1
ATOM 2083 C C . LEU A 1 257 ? -15.949 3.590 22.030 1.00 84.19 257 LEU A C 1
ATOM 2085 O O . LEU A 1 257 ? -15.984 2.991 23.107 1.00 84.19 257 LEU A O 1
ATOM 2089 N N . PHE A 1 258 ? -14.808 3.953 21.440 1.00 84.38 258 PHE A N 1
ATOM 2090 C CA . PHE A 1 258 ? -13.491 3.671 22.002 1.00 84.38 258 PHE A CA 1
ATOM 2091 C C . PHE A 1 258 ? -12.442 4.713 21.601 1.00 84.38 258 PHE A C 1
ATOM 2093 O O . PHE A 1 258 ? -12.604 5.451 20.628 1.00 84.38 258 PHE A O 1
ATOM 2100 N N . TYR A 1 259 ? -11.352 4.744 22.362 1.00 85.44 259 TYR A N 1
ATOM 2101 C CA . TYR A 1 259 ? -10.145 5.510 22.089 1.00 85.44 259 TYR A CA 1
ATOM 2102 C C . TYR A 1 259 ? -8.913 4.660 22.392 1.00 85.44 259 TYR A C 1
ATOM 2104 O O . TYR A 1 259 ? -8.833 4.022 23.445 1.00 85.44 259 TYR A O 1
ATOM 2112 N N . VAL A 1 260 ? -7.956 4.689 21.473 1.00 85.62 260 VAL A N 1
ATOM 2113 C CA . VAL A 1 260 ? -6.653 4.044 21.591 1.00 85.62 260 VAL A CA 1
ATOM 2114 C C . VAL A 1 260 ? -5.579 5.088 21.339 1.00 85.62 260 VAL A C 1
ATOM 2116 O O . VAL A 1 260 ? -5.668 5.836 20.370 1.00 85.62 260 VAL A O 1
ATOM 2119 N N . ARG A 1 261 ? -4.556 5.121 22.184 1.00 85.62 261 ARG A N 1
ATOM 2120 C CA . ARG A 1 261 ? -3.327 5.876 21.958 1.00 85.62 261 ARG A CA 1
ATOM 2121 C C . ARG A 1 261 ? -2.147 4.973 22.243 1.00 85.62 261 ARG A C 1
ATOM 2123 O O . ARG A 1 261 ? -1.950 4.613 23.399 1.00 85.62 261 ARG A O 1
ATOM 2130 N N . ASP A 1 262 ? -1.400 4.681 21.192 1.00 84.12 262 ASP A N 1
ATOM 2131 C CA . ASP A 1 262 ? -0.115 3.994 21.227 1.00 84.12 262 ASP A CA 1
ATOM 2132 C C . ASP A 1 262 ? 0.979 5.055 21.004 1.00 84.12 262 ASP A C 1
ATOM 2134 O O . ASP A 1 262 ? 1.020 5.732 19.969 1.00 84.12 262 ASP A O 1
ATOM 2138 N N . LEU A 1 263 ? 1.808 5.266 22.031 1.00 83.94 263 LEU A N 1
ATOM 2139 C CA . LEU A 1 263 ? 2.821 6.324 22.082 1.00 83.94 263 LEU A CA 1
ATOM 2140 C C . LEU A 1 263 ? 4.128 5.973 21.366 1.00 83.94 263 LEU A C 1
ATOM 2142 O O . LEU A 1 263 ? 4.962 6.868 21.207 1.00 83.94 263 LEU A O 1
ATOM 2146 N N . ASN A 1 264 ? 4.323 4.712 20.972 1.00 81.06 264 ASN A N 1
ATOM 2147 C CA . ASN A 1 264 ? 5.541 4.249 20.305 1.00 81.06 264 ASN A CA 1
ATOM 2148 C C . ASN A 1 264 ? 5.275 3.623 18.914 1.00 81.06 264 ASN A C 1
ATOM 2150 O O . ASN A 1 264 ? 6.216 3.369 18.156 1.00 81.06 264 ASN A O 1
ATOM 2154 N N . GLY A 1 265 ? 4.005 3.427 18.543 1.00 77.25 265 GLY A N 1
ATOM 2155 C CA . GLY A 1 265 ? 3.555 2.918 17.248 1.00 77.25 265 GLY A CA 1
ATOM 2156 C C . GLY A 1 265 ? 3.922 1.454 16.990 1.00 77.25 265 GLY A C 1
ATOM 2157 O O . GLY A 1 265 ? 3.932 1.024 15.827 1.00 77.25 265 GLY A O 1
ATOM 2158 N N . ASN A 1 266 ? 4.282 0.691 18.026 1.00 80.06 266 ASN A N 1
ATOM 2159 C CA . ASN A 1 266 ? 4.730 -0.694 17.882 1.00 80.06 266 ASN A CA 1
ATOM 2160 C C . ASN A 1 266 ? 3.564 -1.687 17.750 1.00 80.06 266 ASN A C 1
ATOM 2162 O O . ASN A 1 266 ? 3.767 -2.822 17.318 1.00 80.06 266 ASN A O 1
ATOM 2166 N N . GLY A 1 267 ? 2.341 -1.245 18.045 1.00 75.62 267 GLY A N 1
ATOM 2167 C CA . GLY A 1 267 ? 1.133 -2.049 17.976 1.00 75.62 267 GLY A CA 1
ATOM 2168 C C . GLY A 1 267 ? 0.905 -3.018 19.133 1.00 75.62 267 GLY A C 1
ATOM 2169 O O . GLY A 1 267 ? 0.114 -3.958 19.004 1.00 75.62 267 GLY A O 1
ATOM 2170 N N . ALA A 1 268 ? 1.557 -2.771 20.264 1.00 76.06 268 ALA A N 1
ATOM 2171 C CA . ALA A 1 268 ? 1.225 -3.323 21.567 1.00 76.06 268 ALA A CA 1
ATOM 2172 C C . ALA A 1 268 ? 0.553 -2.243 22.432 1.00 76.06 268 ALA A C 1
ATOM 2174 O O . ALA A 1 268 ? 0.723 -1.056 22.196 1.00 76.06 268 ALA A O 1
ATOM 2175 N N . LEU A 1 269 ? -0.248 -2.660 23.419 1.00 71.44 269 LEU A N 1
ATOM 2176 C CA . LEU A 1 269 ? -0.723 -1.757 24.471 1.00 71.44 269 LEU A CA 1
ATOM 2177 C C . LEU A 1 269 ? 0.195 -1.916 25.681 1.00 71.44 269 LEU A C 1
ATOM 2179 O O . LEU A 1 269 ? 0.130 -2.927 26.381 1.00 71.44 269 LEU A O 1
ATOM 2183 N N . GLU A 1 270 ? 1.051 -0.930 25.905 1.00 75.19 270 GLU A N 1
ATOM 2184 C CA . GLU A 1 270 ? 1.991 -0.854 27.019 1.00 75.19 270 GLU A CA 1
ATOM 2185 C C . GLU A 1 270 ? 1.419 -0.037 28.193 1.00 75.19 270 GLU A C 1
ATOM 2187 O O . GLU A 1 270 ? 0.444 0.696 28.032 1.00 75.19 270 GLU A O 1
ATOM 2192 N N . PRO A 1 271 ? 2.005 -0.110 29.406 1.00 70.38 271 PRO A N 1
ATOM 2193 C CA . PRO A 1 271 ? 1.475 0.597 30.578 1.00 70.38 271 PRO A CA 1
ATOM 2194 C C . PRO A 1 271 ? 1.338 2.123 30.425 1.00 70.38 271 PRO A C 1
ATOM 2196 O O . PRO A 1 271 ? 0.554 2.738 31.147 1.00 70.38 271 PRO A O 1
ATOM 2199 N N . LEU A 1 272 ? 2.112 2.738 29.524 1.00 67.19 272 LEU A N 1
ATOM 2200 C CA . LEU A 1 272 ? 2.052 4.176 29.232 1.00 67.19 272 LEU A CA 1
ATOM 2201 C C . LEU A 1 272 ? 1.028 4.533 28.144 1.00 67.19 272 LEU A C 1
ATOM 2203 O O . LEU A 1 272 ? 0.677 5.711 27.999 1.00 67.19 272 LEU A O 1
ATOM 2207 N N . ASP A 1 273 ? 0.531 3.540 27.410 1.00 74.44 273 ASP A N 1
ATOM 2208 C CA . ASP A 1 273 ? -0.507 3.722 26.407 1.00 74.44 273 ASP A CA 1
ATOM 2209 C C . ASP A 1 273 ? -1.862 3.955 27.065 1.00 74.44 273 ASP A C 1
ATOM 2211 O O . ASP A 1 273 ? -2.123 3.583 28.213 1.00 74.44 273 ASP A O 1
ATOM 2215 N N . ARG A 1 274 ? -2.758 4.620 26.333 1.00 71.69 274 ARG A N 1
ATOM 2216 C CA . ARG A 1 274 ? -4.101 4.918 26.838 1.00 71.69 274 ARG A CA 1
ATOM 2217 C C . ARG A 1 274 ? -5.135 4.162 26.038 1.00 71.69 274 ARG A C 1
ATOM 2219 O O . ARG A 1 274 ? -5.214 4.285 24.819 1.00 71.69 274 ARG A O 1
ATOM 2226 N N . PHE A 1 275 ? -5.985 3.447 26.760 1.00 73.25 275 PHE A N 1
ATOM 2227 C CA . PHE A 1 275 ? -7.126 2.756 26.196 1.00 73.25 275 PHE A CA 1
ATOM 2228 C C . PHE A 1 275 ? -8.390 3.105 26.980 1.00 73.25 275 PHE A C 1
ATOM 2230 O O . PHE A 1 275 ? -8.420 3.026 28.208 1.00 73.25 275 PHE A O 1
ATOM 2237 N N . TYR A 1 276 ? -9.442 3.491 26.266 1.00 69.56 276 TYR A N 1
ATOM 2238 C CA . TYR A 1 276 ? -10.766 3.721 26.830 1.00 69.56 276 TYR A CA 1
ATOM 2239 C C . TYR A 1 276 ? -11.817 3.092 25.922 1.00 69.56 276 TYR A C 1
ATOM 2241 O O . TYR A 1 276 ? -11.786 3.281 24.710 1.00 69.56 276 TYR A O 1
ATOM 2249 N N . SER A 1 277 ? -12.778 2.379 26.504 1.00 67.44 277 SER A N 1
ATOM 2250 C CA . SER A 1 277 ? -13.897 1.796 25.769 1.00 67.44 277 SER A CA 1
ATOM 2251 C C . SER A 1 277 ? -15.185 1.928 26.566 1.00 67.44 277 SER A C 1
ATOM 2253 O O . SER A 1 277 ? -15.219 1.615 27.755 1.00 67.44 277 SER A O 1
ATOM 2255 N N . ARG A 1 278 ? -16.252 2.377 25.899 1.00 60.12 278 ARG A N 1
ATOM 2256 C CA . ARG A 1 278 ? -17.625 2.339 26.430 1.00 60.12 278 ARG A CA 1
ATOM 2257 C C . ARG A 1 278 ? -18.316 1.012 26.163 1.00 60.12 278 ARG A C 1
ATOM 2259 O O . ARG A 1 278 ? -19.254 0.660 26.868 1.00 60.12 278 ARG A O 1
ATOM 2266 N N . LEU A 1 279 ? -17.836 0.276 25.167 1.00 60.47 279 LEU A N 1
ATOM 2267 C CA . LEU A 1 279 ? -18.140 -1.137 25.008 1.00 60.47 279 LEU A CA 1
ATOM 2268 C C . LEU A 1 279 ? -17.402 -1.840 26.148 1.00 60.47 279 LEU A C 1
ATOM 2270 O O . LEU A 1 279 ? -16.182 -1.696 26.234 1.00 60.47 279 LEU A O 1
ATOM 2274 N N . GLY A 1 280 ? -18.113 -2.487 27.074 1.00 47.56 280 GLY A N 1
ATOM 2275 C CA . GLY A 1 280 ? -17.502 -3.169 28.219 1.00 47.56 280 GLY A CA 1
ATOM 2276 C C . GLY A 1 280 ? -16.429 -4.150 27.748 1.00 47.56 280 GLY A C 1
ATOM 2277 O O . GLY A 1 280 ? -16.759 -5.247 27.320 1.00 47.56 280 GLY A O 1
ATOM 2278 N N . GLY A 1 281 ? -15.167 -3.705 27.764 1.00 51.72 281 GLY A N 1
ATOM 2279 C CA . GLY A 1 281 ? -14.035 -4.381 27.133 1.00 51.72 281 GLY A CA 1
ATOM 2280 C C . GLY A 1 281 ? -14.194 -4.588 25.623 1.00 51.72 281 GLY A C 1
ATOM 2281 O O . GLY A 1 281 ? -14.537 -5.692 25.218 1.00 51.72 281 GLY A O 1
ATOM 2282 N N . PHE A 1 282 ? -13.887 -3.585 24.780 1.00 54.81 282 PHE A N 1
ATOM 2283 C CA . PHE A 1 282 ? -13.664 -3.825 23.342 1.00 54.81 282 PHE A CA 1
ATOM 2284 C C . PHE A 1 282 ? -12.718 -5.032 23.201 1.00 54.81 282 PHE A C 1
ATOM 2286 O O . PHE A 1 282 ? -11.569 -4.965 23.661 1.00 54.81 282 PHE A O 1
ATOM 2293 N N . PRO A 1 283 ? -13.204 -6.168 22.688 1.00 55.31 283 PRO A N 1
ATOM 2294 C CA . PRO A 1 283 ? -12.560 -7.441 22.948 1.00 55.31 283 PRO A CA 1
ATOM 2295 C C . PRO A 1 283 ? -11.285 -7.546 22.110 1.00 55.31 283 PRO A C 1
ATOM 2297 O O . PRO A 1 283 ? -11.338 -7.743 20.903 1.00 55.31 283 PRO A O 1
ATOM 2300 N N . GLY A 1 284 ? -10.120 -7.424 22.751 1.00 60.88 284 GLY A N 1
ATOM 2301 C CA . GLY A 1 284 ? -8.834 -7.779 22.139 1.00 60.88 284 GLY A CA 1
ATOM 2302 C C . GLY A 1 284 ? -7.897 -6.630 21.757 1.00 60.88 284 GLY A C 1
ATOM 2303 O O . GLY A 1 284 ? -6.925 -6.884 21.045 1.00 60.88 284 GLY A O 1
ATOM 2304 N N . GLY A 1 285 ? -8.142 -5.404 22.233 1.00 69.56 285 GLY A N 1
ATOM 2305 C CA . GLY A 1 285 ? -7.163 -4.307 22.194 1.00 69.56 285 GLY A CA 1
ATOM 2306 C C . GLY A 1 285 ? -6.659 -3.940 20.791 1.00 69.56 285 GLY A C 1
ATOM 2307 O O . GLY A 1 285 ? -7.391 -4.020 19.804 1.00 69.56 285 GLY A O 1
ATOM 2308 N N . TYR A 1 286 ? -5.394 -3.527 20.702 1.00 71.44 286 TYR A N 1
ATOM 2309 C CA . TYR A 1 286 ? -4.773 -3.085 19.449 1.00 71.44 286 TYR A CA 1
ATOM 2310 C C . TYR A 1 286 ? -4.741 -4.167 18.345 1.00 71.44 286 TYR A C 1
ATOM 2312 O O . TYR A 1 286 ? -5.094 -3.855 17.206 1.00 71.44 286 TYR A O 1
ATOM 2320 N N . PRO A 1 287 ? -4.446 -5.456 18.634 1.00 77.69 287 PRO A N 1
ATOM 2321 C CA . PRO A 1 287 ? -4.533 -6.516 17.625 1.00 77.69 287 PRO A CA 1
ATOM 2322 C C . PRO A 1 287 ? -5.938 -6.711 17.045 1.00 77.69 287 PRO A C 1
ATOM 2324 O O . PRO A 1 287 ? -6.076 -7.021 15.862 1.00 77.69 287 PRO A O 1
ATOM 2327 N N . PHE A 1 288 ? -6.990 -6.540 17.854 1.00 82.12 288 PHE A N 1
ATOM 2328 C CA . PHE A 1 288 ? -8.361 -6.579 17.344 1.00 82.12 288 PHE A CA 1
ATOM 2329 C C . PHE A 1 288 ? -8.645 -5.391 16.423 1.00 82.12 288 PHE A C 1
ATOM 2331 O O . PHE A 1 288 ? -9.192 -5.600 15.347 1.00 82.12 288 PHE A O 1
ATOM 2338 N N . LEU A 1 289 ? -8.225 -4.177 16.799 1.00 82.75 289 LEU A N 1
ATOM 2339 C CA . LEU A 1 289 ? -8.357 -2.995 15.943 1.00 82.75 289 LEU A CA 1
ATOM 2340 C C . LEU A 1 289 ? -7.651 -3.193 14.595 1.00 82.75 289 LEU A C 1
ATOM 2342 O O . LEU A 1 289 ? -8.236 -2.911 13.553 1.00 82.75 289 LEU A O 1
ATOM 2346 N N . GLN A 1 290 ? -6.421 -3.714 14.607 1.00 85.19 290 GLN A N 1
ATOM 2347 C CA . GLN A 1 290 ? -5.688 -4.007 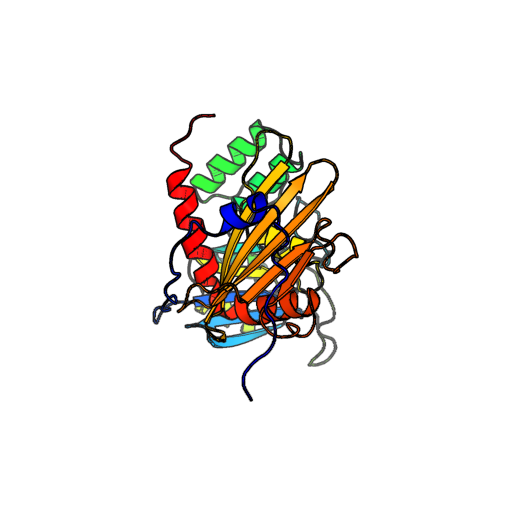13.379 1.00 85.19 290 GLN A CA 1
ATOM 2348 C C . GLN A 1 290 ? -6.449 -5.009 12.504 1.00 85.19 290 GLN A C 1
ATOM 2350 O O . GLN A 1 290 ? -6.598 -4.762 11.313 1.00 85.19 290 GLN A O 1
ATOM 2355 N N . ARG A 1 291 ? -6.968 -6.109 13.070 1.00 86.62 291 ARG A N 1
ATOM 2356 C CA . ARG A 1 291 ? -7.794 -7.062 12.305 1.00 86.62 291 ARG A CA 1
ATOM 2357 C C . ARG A 1 291 ? -9.042 -6.397 11.734 1.00 86.62 291 ARG A C 1
ATOM 2359 O O . ARG A 1 291 ? -9.228 -6.438 10.528 1.00 86.62 291 ARG A O 1
ATOM 2366 N N . LEU A 1 292 ? -9.813 -5.707 12.575 1.00 86.06 292 LEU A N 1
ATOM 2367 C CA . LEU A 1 292 ? -11.029 -4.994 12.179 1.00 86.06 292 LEU A CA 1
ATOM 2368 C C . LEU A 1 292 ? -10.776 -4.075 10.977 1.00 86.06 292 LEU A C 1
ATOM 2370 O O . LEU A 1 292 ? -11.510 -4.108 9.996 1.00 86.06 292 LEU A O 1
ATOM 2374 N N . VAL A 1 293 ? -9.713 -3.272 11.033 1.00 86.69 293 VAL A N 1
ATOM 2375 C CA . VAL A 1 293 ? -9.382 -2.343 9.951 1.00 86.69 293 VAL A CA 1
ATOM 2376 C C . VAL A 1 293 ? -8.896 -3.083 8.711 1.00 86.69 293 VAL A C 1
ATOM 2378 O O . VAL A 1 293 ? -9.350 -2.781 7.613 1.00 86.69 293 VAL A O 1
ATOM 2381 N N . LEU A 1 294 ? -7.988 -4.047 8.850 1.00 88.50 294 LEU A N 1
ATOM 2382 C CA . LEU A 1 294 ? -7.415 -4.742 7.697 1.00 88.50 294 LEU A CA 1
ATOM 2383 C C . LEU A 1 294 ? -8.397 -5.710 7.019 1.00 88.50 294 LEU A C 1
ATOM 2385 O O . LEU A 1 294 ? -8.170 -6.072 5.867 1.00 88.50 294 LEU A O 1
ATOM 2389 N N . ASP A 1 295 ? -9.464 -6.126 7.695 1.00 88.69 295 ASP A N 1
ATOM 2390 C CA . ASP A 1 295 ? -10.506 -6.987 7.124 1.00 88.69 295 ASP A CA 1
ATOM 2391 C C . ASP A 1 295 ? -11.573 -6.172 6.368 1.00 88.69 295 ASP A C 1
ATOM 2393 O O . ASP A 1 295 ? -12.134 -6.652 5.381 1.00 88.69 295 ASP A O 1
ATOM 2397 N N . GLU A 1 296 ? -11.792 -4.911 6.759 1.00 87.50 296 GLU A N 1
ATOM 2398 C CA . GLU A 1 296 ? -12.814 -4.044 6.157 1.00 87.50 296 GLU A CA 1
ATOM 2399 C C . GLU A 1 296 ? -12.275 -3.028 5.145 1.00 87.50 296 GLU A C 1
ATOM 2401 O O . GLU A 1 296 ? -12.915 -2.774 4.126 1.00 87.50 296 GLU A O 1
ATOM 2406 N N . VAL A 1 297 ? -11.076 -2.475 5.356 1.00 86.00 297 VAL A N 1
ATOM 2407 C CA . VAL A 1 297 ? -10.466 -1.506 4.425 1.00 86.00 297 VAL A CA 1
ATOM 2408 C C . VAL A 1 297 ? -10.418 -2.001 2.971 1.00 86.00 297 VAL A C 1
ATOM 2410 O O . VAL A 1 297 ? -10.717 -1.197 2.086 1.00 86.00 297 VAL A O 1
ATOM 2413 N N . PRO A 1 298 ? -10.111 -3.281 2.670 1.00 87.44 298 PRO A N 1
ATOM 2414 C CA . PRO A 1 298 ? -10.174 -3.804 1.305 1.00 87.44 298 PRO A CA 1
ATOM 2415 C C . PRO A 1 298 ? -11.518 -3.592 0.595 1.00 87.44 298 PRO A C 1
ATOM 2417 O O . PRO A 1 298 ? -11.534 -3.440 -0.625 1.00 87.44 298 PRO A O 1
ATOM 2420 N N . LYS A 1 299 ? -12.631 -3.554 1.336 1.00 85.19 299 LYS A N 1
ATOM 2421 C CA . LYS A 1 299 ? -13.987 -3.349 0.800 1.00 85.19 299 LYS A CA 1
ATOM 2422 C C . LYS A 1 299 ? -14.350 -1.868 0.660 1.00 85.19 299 LYS A C 1
ATOM 2424 O O . LYS A 1 299 ? -15.260 -1.526 -0.086 1.00 85.19 299 LYS A O 1
ATOM 2429 N N . GLU A 1 300 ? -13.609 -0.993 1.335 1.00 80.25 300 GLU A N 1
ATOM 2430 C CA . GLU A 1 300 ? -13.920 0.431 1.497 1.00 80.25 300 GLU A CA 1
ATOM 2431 C C . GLU A 1 300 ? -12.820 1.343 0.925 1.00 80.25 300 GLU A C 1
ATOM 2433 O O . GLU A 1 300 ? -12.683 2.503 1.318 1.00 80.25 300 GLU A O 1
ATOM 2438 N N . VAL A 1 301 ? -12.012 0.842 -0.019 1.00 79.88 301 VAL A N 1
ATOM 2439 C CA . VAL A 1 301 ? -10.863 1.575 -0.588 1.00 79.88 301 VAL A CA 1
ATOM 2440 C C . VAL A 1 301 ? -11.261 2.937 -1.155 1.00 79.88 301 VAL A C 1
ATOM 2442 O O . VAL A 1 301 ? -10.513 3.903 -1.034 1.00 79.88 301 VAL A O 1
ATOM 2445 N N . LEU A 1 302 ? -12.448 3.059 -1.743 1.00 76.12 302 LEU A N 1
ATOM 2446 C CA . LEU A 1 302 ? -12.901 4.334 -2.302 1.00 76.12 302 LEU A CA 1
ATOM 2447 C C . LEU A 1 302 ? -13.167 5.401 -1.227 1.00 76.12 302 LEU A C 1
ATOM 2449 O O . LEU A 1 302 ? -12.963 6.587 -1.495 1.00 76.12 302 LEU A O 1
ATOM 2453 N N . ASN A 1 303 ? -13.497 4.998 0.005 1.00 72.81 303 ASN A N 1
ATOM 2454 C CA . ASN A 1 303 ? -13.671 5.919 1.136 1.00 72.81 303 ASN A CA 1
ATOM 2455 C C . ASN A 1 303 ? -12.345 6.536 1.570 1.00 72.81 303 ASN A C 1
ATOM 2457 O O . ASN A 1 303 ? -12.323 7.677 2.036 1.00 72.81 303 ASN A O 1
ATOM 2461 N N . LEU A 1 304 ? -11.245 5.790 1.409 1.00 71.94 304 LEU A N 1
ATOM 2462 C CA . LEU A 1 304 ? -9.895 6.301 1.645 1.00 71.94 304 LEU A CA 1
ATOM 2463 C C . LEU A 1 304 ? -9.577 7.446 0.677 1.00 71.94 304 LEU A C 1
ATOM 2465 O O . LEU A 1 304 ? -9.110 8.499 1.100 1.00 71.94 304 LEU A O 1
ATOM 2469 N N . ILE A 1 305 ? -9.878 7.256 -0.611 1.00 68.56 305 ILE A N 1
ATOM 2470 C CA . ILE A 1 305 ? -9.472 8.167 -1.693 1.00 68.56 305 ILE A CA 1
ATOM 2471 C C . ILE A 1 305 ? -10.231 9.493 -1.634 1.00 68.56 305 ILE A C 1
ATOM 2473 O O . ILE A 1 305 ? -9.622 10.558 -1.717 1.00 68.56 305 ILE A O 1
ATOM 2477 N N . GLN A 1 306 ? -11.554 9.456 -1.451 1.00 58.62 306 GLN A N 1
ATOM 2478 C CA . GLN A 1 306 ? -12.380 10.671 -1.511 1.00 58.62 306 GLN A CA 1
ATOM 2479 C C . GLN A 1 306 ? -12.047 11.699 -0.427 1.00 58.62 306 GLN A C 1
ATOM 2481 O O . GLN A 1 306 ? -12.246 12.898 -0.624 1.00 58.62 306 GLN A O 1
ATOM 2486 N N . LYS A 1 307 ? -11.518 11.251 0.716 1.00 52.50 307 LYS A N 1
ATOM 2487 C CA . LYS A 1 307 ? -11.102 12.143 1.804 1.00 52.50 307 LYS A CA 1
ATOM 2488 C C . LYS A 1 307 ? -9.685 12.704 1.608 1.00 52.50 307 LYS A C 1
ATOM 2490 O O . LYS A 1 307 ? -9.377 13.733 2.210 1.00 52.50 307 LYS A O 1
ATOM 2495 N N . GLU A 1 308 ? -8.846 12.086 0.770 1.00 50.16 308 GLU A N 1
ATOM 2496 C CA . GLU A 1 308 ? -7.531 12.630 0.390 1.00 50.16 308 GLU A CA 1
ATOM 2497 C C . GLU A 1 308 ? -7.636 13.703 -0.705 1.00 50.16 308 GLU A C 1
ATOM 2499 O O . GLU A 1 308 ? -7.012 14.760 -0.571 1.00 50.16 308 GLU A O 1
ATOM 2504 N N . ASP A 1 309 ? -8.487 13.500 -1.720 1.00 43.47 309 ASP A N 1
ATOM 2505 C CA . ASP A 1 309 ? -8.693 14.476 -2.808 1.00 43.47 309 ASP A CA 1
ATOM 2506 C C . ASP A 1 309 ? -9.192 15.841 -2.270 1.00 43.47 309 ASP A C 1
ATOM 2508 O O . ASP A 1 309 ? -8.796 16.899 -2.764 1.00 43.47 309 ASP A O 1
ATOM 2512 N N . PHE A 1 310 ? -9.964 15.851 -1.174 1.00 30.86 310 PHE A N 1
ATOM 2513 C CA . PHE A 1 310 ? -10.429 17.084 -0.518 1.00 30.86 310 PHE A CA 1
ATOM 2514 C C . PHE A 1 310 ? -9.321 17.876 0.202 1.00 30.86 310 PHE A C 1
ATOM 2516 O O . PHE A 1 310 ? -9.491 19.064 0.475 1.00 30.86 310 PHE A O 1
ATOM 2523 N N . ARG A 1 311 ? -8.180 17.252 0.533 1.00 40.22 311 ARG A N 1
ATOM 2524 C CA . ARG A 1 311 ? -7.064 17.931 1.218 1.00 40.22 311 ARG A CA 1
ATOM 2525 C C . ARG A 1 311 ? -6.041 18.530 0.266 1.00 40.22 311 ARG A C 1
ATOM 2527 O O . ARG A 1 311 ? -5.450 19.550 0.616 1.00 40.22 311 ARG A O 1
ATOM 2534 N N . MET A 1 312 ? -5.844 17.941 -0.914 1.00 39.91 312 MET A N 1
ATOM 2535 C CA . MET A 1 312 ? -4.941 18.517 -1.918 1.00 39.91 312 MET A CA 1
ATOM 2536 C C . MET A 1 312 ? -5.484 19.840 -2.465 1.00 39.91 312 MET A C 1
ATOM 2538 O O . MET A 1 312 ? -4.727 20.802 -2.559 1.00 39.91 312 MET A O 1
ATOM 2542 N N . ALA A 1 313 ? -6.801 19.946 -2.672 1.00 33.22 313 ALA A N 1
ATOM 2543 C CA . ALA A 1 313 ? -7.442 21.182 -3.129 1.00 33.22 313 ALA A CA 1
ATOM 2544 C C . ALA A 1 313 ? -7.303 22.374 -2.153 1.00 33.22 313 ALA A C 1
ATOM 2546 O O . ALA A 1 313 ? -7.473 23.518 -2.560 1.00 33.22 313 ALA A O 1
ATOM 2547 N N . LEU A 1 314 ? -6.981 22.133 -0.874 1.00 30.91 314 LEU A N 1
ATOM 2548 C CA . LEU A 1 314 ? -6.857 23.183 0.147 1.00 30.91 314 LEU A CA 1
ATOM 2549 C C . LEU A 1 314 ? -5.409 23.608 0.440 1.00 30.91 314 LEU A C 1
ATOM 2551 O O . LEU A 1 314 ? -5.210 24.590 1.152 1.00 30.91 314 LEU A O 1
ATOM 2555 N N . LYS A 1 315 ? -4.393 22.902 -0.080 1.00 43.81 315 LYS A N 1
ATOM 2556 C CA . LYS A 1 315 ? -2.974 23.222 0.183 1.00 43.81 315 LYS A CA 1
ATOM 2557 C C . LYS A 1 315 ? -2.242 23.918 -0.958 1.00 43.81 315 LYS A C 1
ATOM 2559 O O . LYS A 1 315 ? -1.191 24.493 -0.699 1.00 43.81 315 LYS A O 1
ATOM 2564 N N . ASP A 1 316 ? -2.825 23.985 -2.151 1.00 41.41 316 ASP A N 1
ATOM 2565 C CA . ASP A 1 316 ? -2.274 24.771 -3.267 1.00 41.41 316 ASP A CA 1
ATOM 2566 C C . ASP A 1 316 ? -2.435 26.303 -3.088 1.00 41.41 316 ASP A C 1
ATOM 2568 O O . ASP A 1 316 ? -2.131 27.068 -3.998 1.00 41.41 316 ASP A O 1
ATOM 2572 N N . GLY A 1 317 ? -2.880 26.772 -1.911 1.00 31.86 317 GLY A N 1
ATOM 2573 C CA . GLY A 1 317 ? -3.073 28.193 -1.590 1.00 31.86 317 GLY A CA 1
ATOM 2574 C C . GLY A 1 317 ? -2.203 28.768 -0.464 1.00 31.86 317 GLY A C 1
ATOM 2575 O O . GLY A 1 317 ? -2.398 29.925 -0.103 1.00 31.86 317 GLY A O 1
ATOM 2576 N N . ALA A 1 318 ? -1.267 28.011 0.118 1.00 26.88 318 ALA A N 1
ATOM 2577 C CA . ALA A 1 318 ? -0.392 28.530 1.172 1.00 26.88 318 ALA A CA 1
ATOM 2578 C C . ALA A 1 318 ? 1.067 28.517 0.707 1.00 26.88 318 ALA A C 1
ATOM 2580 O O . ALA A 1 318 ? 1.709 27.470 0.648 1.00 26.88 318 ALA A O 1
ATOM 2581 N N . HIS A 1 319 ? 1.556 29.706 0.359 1.00 28.34 319 HIS A N 1
ATOM 2582 C CA . HIS A 1 319 ? 2.975 29.996 0.208 1.00 28.34 319 HIS A CA 1
ATOM 2583 C C . HIS A 1 319 ? 3.759 29.569 1.465 1.00 28.34 319 HIS A C 1
ATOM 2585 O O . HIS A 1 319 ? 3.234 29.658 2.576 1.00 28.34 319 HIS A O 1
ATOM 2591 N N . TYR A 1 320 ? 4.977 29.081 1.205 1.00 32.16 320 TYR A N 1
ATOM 2592 C CA . TYR A 1 320 ? 6.027 28.594 2.110 1.00 32.16 320 TYR A CA 1
ATOM 2593 C C . TYR A 1 320 ? 6.117 29.258 3.489 1.00 32.16 320 TYR A C 1
ATOM 2595 O O . TYR A 1 320 ? 6.027 30.505 3.560 1.00 32.16 320 TYR A O 1
#